Protein AF-A0A831M0K1-F1 (afdb_monomer_lite)

Sequence (328 aa):
VLEVTPEHTMLVWDLCYLRKIMAMEVREGDRVPVAEGAGVIADTVTAVRYILCPEEQVYCLTVAEDHTLAANGIFCGQCDGDEDCVMFLLDGLINFSRSFLPETRGGSMDAPLVLTTRLDPKEVDKESLNVDVMERYPLELYEAALRYAPPKELEKVIDHVELRVGTPGQYEGFRFTHDTADISAGPLESTYTTLGSMFDKMEAELELGEKIRAVDVDDVAERVLNTHFIRDLMGNLRAFASQTGRCTKCATKYRRMPLAGKCPKCGGKVNQTVHEASVKKYLEMSRRMCEKYAISDYTKQRVEVLDMAIDSTFGKEREKQLGLADFM

pLDDT: mean 84.78, std 9.85, range [44.16, 96.06]

InterPro domains:
  IPR003586 Hint domain C-terminal [SM00305] (37-84)
  IPR004475 DNA polymerase II large subunit DP2 [PTHR42210] (78-328)
  IPR030934 Intein C-terminal splicing region [TIGR01443] (58-79)
  IPR036844 Hint domain superfamily [SSF51294] (2-77)
  IPR056172 DNA polymerase II large subunit DP2, catalytic domain [PF24846] (78-201)

Foldseek 3Di:
DDDDDQQFWFWFDDPDDTDTDGLVPDDFQTWFFFDDPPDTDTDTRHDDDDDDDPDPDDDDDQDPPPQWDQDVRTITHDDDDDDADDDDPVCLVPVDDPVPQDPDPDSCPNRPPDDDPDDQVVPDDCVQQAAFQDQAQDPVVVVCVVVVHDCVVCPVVTDGLVVCHPHPCNVDNGHDHDDDPDPPPDDPDDVCVVDDDPLSVVVVVLVVLVVDPVHDSQVVLQVCLVPPVLVQLVVLLVCQVQWWWAFPPPRDTGSDQPPVQADPPPRGGTDTPRDLCSNCVCLVVNQVSVVPHPHDPVSVVSSVVSVVVSCVVPPDDPPPPDDPVVVD

Structure (mmCIF, N/CA/C/O backbone):
data_AF-A0A831M0K1-F1
#
_entry.id   AF-A0A831M0K1-F1
#
loop_
_atom_site.group_PDB
_atom_site.id
_atom_site.type_symbol
_atom_site.label_atom_id
_atom_site.label_alt_id
_atom_site.label_comp_id
_atom_site.label_asym_id
_atom_site.label_entity_id
_atom_site.label_seq_id
_atom_site.pdbx_PDB_ins_code
_atom_site.Cartn_x
_atom_site.Cartn_y
_atom_site.Cartn_z
_atom_site.occupancy
_atom_site.B_iso_or_equiv
_atom_site.auth_seq_id
_atom_site.auth_comp_id
_atom_site.auth_asym_id
_atom_site.auth_atom_id
_atom_site.pdbx_PDB_model_num
ATOM 1 N N . VAL A 1 1 ? 11.226 -21.104 11.577 1.00 74.31 1 VAL A N 1
ATOM 2 C CA . VAL A 1 1 ? 11.245 -19.841 12.356 1.00 74.31 1 VAL A CA 1
ATOM 3 C C . VAL A 1 1 ? 11.981 -18.823 11.517 1.00 74.31 1 VAL A C 1
ATOM 5 O O . VAL A 1 1 ? 13.071 -19.128 11.044 1.00 74.31 1 VAL A O 1
ATOM 8 N N . LEU A 1 2 ? 11.354 -17.682 11.269 1.00 83.88 2 LEU A N 1
ATOM 9 C CA . LEU A 1 2 ? 11.917 -16.602 10.474 1.00 83.88 2 LEU A CA 1
ATOM 10 C C . LEU A 1 2 ? 11.937 -15.343 11.341 1.00 83.88 2 LEU A C 1
ATOM 12 O O . LEU A 1 2 ? 10.952 -15.041 12.014 1.00 83.88 2 LEU A O 1
ATOM 16 N N . GLU A 1 3 ? 13.073 -14.659 11.346 1.00 88.38 3 GLU A N 1
ATOM 17 C CA . GLU A 1 3 ? 13.295 -13.424 12.091 1.00 88.38 3 GLU A CA 1
ATOM 18 C C . GLU A 1 3 ? 13.436 -12.297 11.072 1.00 88.38 3 GLU A C 1
ATOM 20 O O . GLU A 1 3 ? 14.299 -12.356 10.200 1.00 88.38 3 GLU A O 1
ATOM 25 N N . VAL A 1 4 ? 12.553 -11.304 11.144 1.00 86.12 4 VAL A N 1
ATOM 26 C CA . VAL A 1 4 ? 12.479 -10.193 10.185 1.00 86.12 4 VAL A CA 1
ATOM 27 C C . VAL A 1 4 ? 12.288 -8.875 10.917 1.00 86.12 4 VAL A C 1
ATOM 29 O O . VAL A 1 4 ? 11.877 -8.844 12.083 1.00 86.12 4 VAL A O 1
ATOM 32 N N . THR A 1 5 ? 12.584 -7.771 10.235 1.00 85.06 5 THR A N 1
ATOM 33 C CA . THR A 1 5 ? 12.249 -6.440 10.740 1.00 85.06 5 THR A CA 1
ATOM 34 C C . THR A 1 5 ? 10.724 -6.250 10.764 1.00 85.06 5 THR A C 1
ATOM 36 O O . THR A 1 5 ? 10.014 -6.875 9.977 1.00 85.06 5 THR A O 1
ATOM 39 N N . PRO A 1 6 ? 10.182 -5.401 11.659 1.00 84.69 6 PRO A N 1
ATOM 40 C CA . PRO A 1 6 ? 8.733 -5.181 11.759 1.00 84.69 6 PRO A CA 1
ATOM 41 C C . PRO A 1 6 ? 8.085 -4.680 10.458 1.00 84.69 6 PRO A C 1
ATOM 43 O O . PRO A 1 6 ? 6.932 -5.002 10.183 1.00 84.69 6 PRO A O 1
ATOM 46 N N . GLU A 1 7 ? 8.841 -3.925 9.665 1.00 80.50 7 GLU A N 1
ATOM 47 C CA . GLU A 1 7 ? 8.429 -3.329 8.387 1.00 80.50 7 GLU A CA 1
ATOM 48 C C . GLU A 1 7 ? 8.702 -4.248 7.189 1.00 80.50 7 GLU A C 1
ATOM 50 O O . GLU A 1 7 ? 8.463 -3.879 6.049 1.00 80.50 7 GLU A O 1
ATOM 55 N N . HIS A 1 8 ? 9.218 -5.456 7.416 1.00 81.12 8 HIS A N 1
ATOM 56 C CA . HIS A 1 8 ? 9.469 -6.385 6.327 1.00 81.12 8 HIS A CA 1
ATOM 57 C C . HIS A 1 8 ? 8.158 -6.887 5.716 1.00 81.12 8 HIS A C 1
ATOM 59 O O . HIS A 1 8 ? 7.255 -7.312 6.442 1.00 81.12 8 HIS A O 1
ATOM 65 N N . THR A 1 9 ? 8.071 -6.908 4.388 1.00 84.88 9 THR A N 1
ATOM 66 C CA . THR A 1 9 ? 6.889 -7.408 3.684 1.00 84.88 9 THR A CA 1
ATOM 67 C C . THR A 1 9 ? 6.828 -8.938 3.733 1.00 84.88 9 THR A C 1
ATOM 69 O O . THR A 1 9 ? 7.600 -9.651 3.097 1.00 84.88 9 THR A O 1
ATOM 72 N N . MET A 1 10 ? 5.849 -9.457 4.465 1.00 87.06 10 MET A N 1
ATOM 73 C CA . MET A 1 10 ? 5.488 -10.867 4.550 1.00 87.06 10 MET A CA 1
ATOM 74 C C . MET A 1 10 ? 4.370 -11.197 3.560 1.00 87.06 10 MET A C 1
ATOM 76 O O . MET A 1 10 ? 3.466 -10.393 3.320 1.00 87.06 10 MET A O 1
ATOM 80 N N . LEU A 1 11 ? 4.390 -12.413 3.017 1.00 87.25 11 LEU A N 1
ATOM 81 C CA . LEU A 1 11 ? 3.285 -12.935 2.221 1.00 87.25 11 LEU A CA 1
ATOM 82 C C . LEU A 1 11 ? 2.361 -13.784 3.089 1.00 87.25 11 LEU A C 1
ATOM 84 O O . LEU A 1 11 ? 2.793 -14.744 3.720 1.00 87.25 11 LEU A O 1
ATOM 88 N N . VAL A 1 12 ? 1.075 -13.451 3.090 1.00 87.81 12 VAL A N 1
ATOM 89 C CA . VAL A 1 12 ? 0.024 -14.213 3.768 1.00 87.81 12 VAL A CA 1
ATOM 90 C C . VAL A 1 12 ? -0.949 -14.750 2.729 1.00 87.81 12 VAL A C 1
ATOM 92 O O . VAL A 1 12 ? -1.420 -14.029 1.850 1.00 87.81 12 VAL A O 1
ATOM 95 N N . TRP A 1 13 ? -1.240 -16.040 2.825 1.00 85.25 13 TRP A N 1
ATOM 96 C CA . TRP A 1 13 ? -2.188 -16.744 1.983 1.00 85.25 13 TRP A CA 1
ATOM 97 C C . TRP A 1 13 ? -3.603 -16.522 2.524 1.00 85.25 13 TRP A C 1
ATOM 99 O O . TRP A 1 13 ? -3.995 -17.091 3.545 1.00 85.25 13 TRP A O 1
ATOM 109 N N . ASP A 1 14 ? -4.368 -15.680 1.833 1.00 75.69 14 ASP A N 1
ATOM 110 C CA . ASP A 1 14 ? -5.813 -15.576 2.026 1.00 75.69 14 ASP A CA 1
ATOM 111 C C . ASP A 1 14 ? -6.509 -16.538 1.052 1.00 75.69 14 ASP A C 1
ATOM 113 O O . ASP A 1 14 ? -5.919 -16.927 0.048 1.00 75.69 14 ASP A O 1
ATOM 117 N N . LEU A 1 15 ? -7.744 -16.951 1.344 1.00 67.06 15 LEU A N 1
ATOM 118 C CA . LEU A 1 15 ? -8.446 -18.126 0.787 1.00 67.06 15 LEU A CA 1
ATOM 119 C C . LEU A 1 15 ? -8.220 -18.439 -0.711 1.00 67.06 15 LEU A C 1
ATOM 121 O O . LEU A 1 15 ? -8.250 -19.613 -1.079 1.00 67.06 15 LEU A O 1
ATOM 125 N N . CYS A 1 16 ? -7.989 -17.427 -1.557 1.00 65.50 16 CYS A N 1
ATOM 126 C CA . CYS A 1 16 ? -7.746 -17.586 -2.992 1.00 65.50 16 CYS A CA 1
ATOM 127 C C . CYS A 1 16 ? -6.529 -16.811 -3.551 1.00 65.50 16 CYS A C 1
ATOM 129 O O . CYS A 1 16 ? -6.278 -16.912 -4.749 1.00 65.50 16 CYS A O 1
ATOM 131 N N . TYR A 1 17 ? -5.796 -16.017 -2.757 1.00 74.19 17 TYR A N 1
ATOM 132 C CA . TYR A 1 17 ? -4.703 -15.168 -3.263 1.00 74.19 17 TYR A CA 1
ATOM 133 C C . TYR A 1 17 ? -3.637 -14.847 -2.202 1.00 74.19 17 TYR A C 1
ATOM 135 O O . TYR A 1 17 ? -3.860 -14.972 -0.998 1.00 74.19 17 TYR A O 1
ATOM 143 N N . LEU A 1 18 ? -2.460 -14.423 -2.667 1.00 80.69 18 LEU A N 1
ATOM 144 C CA . LEU A 1 18 ? -1.350 -13.972 -1.827 1.00 80.69 18 LEU A CA 1
ATOM 145 C C . LEU A 1 18 ? -1.482 -12.478 -1.533 1.00 80.69 18 LEU A C 1
ATOM 147 O O . LEU A 1 18 ? -1.574 -11.662 -2.448 1.00 80.69 18 LEU A O 1
ATOM 151 N N . ARG A 1 19 ? -1.477 -12.118 -0.250 1.00 84.75 19 ARG A N 1
ATOM 152 C CA . ARG A 1 19 ? -1.485 -10.734 0.221 1.00 84.75 19 ARG A CA 1
ATOM 153 C C . ARG A 1 19 ? -0.113 -10.377 0.788 1.00 84.75 19 ARG A C 1
ATOM 155 O O . ARG A 1 19 ? 0.404 -11.094 1.639 1.00 84.75 19 ARG A O 1
ATOM 162 N N . LYS A 1 20 ? 0.438 -9.244 0.354 1.00 84.69 20 LYS A N 1
ATOM 163 C CA . LYS A 1 20 ? 1.616 -8.609 0.959 1.00 84.69 20 LYS A CA 1
ATOM 164 C C . LYS A 1 20 ? 1.169 -7.808 2.191 1.00 84.69 20 LYS A C 1
ATOM 166 O O . LYS A 1 20 ? 0.265 -6.981 2.075 1.00 84.69 20 LYS A O 1
ATOM 171 N N . ILE A 1 21 ? 1.742 -8.082 3.362 1.00 86.25 21 ILE A N 1
ATOM 172 C CA . ILE A 1 21 ? 1.515 -7.321 4.604 1.00 86.25 21 ILE A CA 1
ATOM 173 C C . ILE A 1 21 ? 2.825 -7.099 5.341 1.00 86.25 21 ILE A C 1
ATOM 175 O O . ILE A 1 21 ? 3.749 -7.890 5.192 1.00 86.25 21 ILE A O 1
ATOM 179 N N . MET A 1 22 ? 2.899 -6.078 6.187 1.00 85.00 22 MET A N 1
ATOM 180 C CA . MET A 1 22 ? 4.086 -5.883 7.021 1.00 85.00 22 MET A CA 1
ATOM 181 C C . MET A 1 22 ? 4.176 -6.970 8.098 1.00 85.00 22 MET A C 1
ATOM 183 O O . MET A 1 22 ? 3.159 -7.424 8.625 1.00 85.00 22 MET A O 1
ATOM 187 N N . ALA A 1 23 ? 5.387 -7.373 8.479 1.00 85.75 23 ALA A N 1
ATOM 188 C CA . ALA A 1 23 ? 5.614 -8.401 9.494 1.00 85.75 23 ALA A CA 1
ATOM 189 C C . ALA A 1 23 ? 4.961 -8.054 10.841 1.00 85.75 23 ALA A C 1
ATOM 191 O O . ALA A 1 23 ? 4.475 -8.937 11.547 1.00 85.75 23 ALA A O 1
ATOM 192 N N . MET A 1 24 ? 4.881 -6.765 11.179 1.00 88.25 24 MET A N 1
ATOM 193 C CA . MET A 1 24 ? 4.169 -6.269 12.361 1.00 88.25 24 MET A CA 1
ATOM 194 C C . MET A 1 24 ? 2.644 -6.445 12.304 1.00 88.25 24 MET A C 1
ATOM 196 O O . MET A 1 24 ? 1.984 -6.389 13.344 1.00 88.25 24 MET A O 1
ATOM 200 N N . GLU A 1 25 ? 2.078 -6.638 11.112 1.00 88.38 25 GLU A N 1
ATOM 201 C CA . GLU A 1 25 ? 0.648 -6.863 10.893 1.00 88.38 25 GLU A CA 1
ATOM 202 C C . GLU A 1 25 ? 0.266 -8.347 10.895 1.00 88.38 25 GLU A C 1
ATOM 204 O O . GLU A 1 25 ? -0.919 -8.650 11.061 1.00 88.38 25 GLU A O 1
ATOM 209 N N . VAL A 1 26 ? 1.243 -9.253 10.756 1.00 88.88 26 VAL A N 1
ATOM 210 C CA . VAL A 1 26 ? 1.051 -10.710 10.826 1.00 88.88 26 VAL A CA 1
ATOM 211 C C . VAL A 1 26 ? 0.586 -11.108 12.227 1.00 88.88 26 VAL A C 1
ATOM 213 O O . VAL A 1 26 ? 1.136 -10.670 13.242 1.00 88.88 26 VAL A O 1
ATOM 216 N N . ARG A 1 27 ? -0.426 -11.972 12.301 1.00 90.69 27 ARG A N 1
ATOM 217 C CA . ARG A 1 27 ? -1.016 -12.453 13.554 1.00 90.69 27 ARG A CA 1
ATOM 218 C C . ARG A 1 27 ? -0.923 -13.967 13.674 1.00 90.69 27 ARG A C 1
ATOM 220 O O . ARG A 1 27 ? -0.815 -14.698 12.695 1.00 90.69 27 ARG A O 1
ATOM 227 N N . GLU A 1 28 ? -1.017 -14.447 14.911 1.00 91.19 28 GLU A N 1
ATOM 228 C CA . GLU A 1 28 ? -1.211 -15.872 15.178 1.00 91.19 28 GLU A CA 1
ATOM 229 C C . GLU A 1 28 ? -2.495 -16.361 14.492 1.00 91.19 28 GLU A C 1
ATOM 231 O O . GLU A 1 28 ? -3.564 -15.766 14.657 1.00 91.19 28 GLU A O 1
ATOM 236 N N . GLY A 1 29 ? -2.384 -17.444 13.726 1.00 88.56 29 GLY A N 1
ATOM 237 C CA . GLY A 1 29 ? -3.469 -17.999 12.918 1.00 88.56 29 GLY A CA 1
ATOM 238 C C . GLY A 1 29 ? -3.460 -17.587 11.443 1.00 88.56 29 GLY A C 1
ATOM 239 O O . GLY A 1 29 ? -4.174 -18.219 10.662 1.00 88.56 29 GLY A O 1
ATOM 240 N N . ASP A 1 30 ? -2.653 -16.599 11.042 1.00 90.00 30 ASP A N 1
ATOM 241 C CA . ASP A 1 30 ? -2.452 -16.289 9.623 1.00 90.00 30 ASP A CA 1
ATOM 242 C C . ASP A 1 30 ? -1.723 -17.443 8.924 1.00 90.00 30 ASP A C 1
ATOM 244 O O . ASP A 1 30 ? -0.906 -18.143 9.530 1.00 90.00 30 ASP A O 1
ATOM 248 N N . ARG A 1 31 ? -2.031 -17.665 7.643 1.00 90.19 31 ARG A N 1
ATOM 249 C CA . ARG A 1 31 ? -1.397 -18.715 6.840 1.00 90.19 31 ARG A CA 1
ATOM 250 C C . ARG A 1 31 ? -0.320 -18.110 5.966 1.00 90.19 31 ARG A C 1
ATOM 252 O O . ARG A 1 31 ? -0.603 -17.181 5.224 1.00 90.19 31 ARG A O 1
ATOM 259 N N . VAL A 1 32 ? 0.887 -18.645 6.012 1.00 89.94 32 VAL A N 1
ATOM 260 C CA . VAL A 1 32 ? 1.998 -18.214 5.164 1.00 89.94 32 VAL A CA 1
ATOM 261 C C . VAL A 1 32 ? 2.367 -19.342 4.199 1.00 89.94 32 VAL A C 1
ATOM 263 O O . VAL A 1 32 ? 2.305 -20.516 4.574 1.00 89.94 32 VAL A O 1
ATOM 266 N N . PRO A 1 33 ? 2.709 -19.030 2.941 1.00 88.62 33 PRO A N 1
ATOM 267 C CA . PRO A 1 33 ? 3.264 -20.021 2.031 1.00 88.62 33 PRO A CA 1
ATOM 268 C C . PRO A 1 33 ? 4.635 -20.477 2.552 1.00 88.62 33 PRO A C 1
ATOM 270 O O . PRO A 1 33 ? 5.529 -19.657 2.782 1.00 88.62 33 PRO A O 1
ATOM 273 N N . VAL A 1 34 ? 4.799 -21.787 2.732 1.00 88.06 34 VAL A N 1
ATOM 274 C CA . VAL A 1 34 ? 6.053 -22.410 3.166 1.00 88.06 34 VAL A CA 1
ATOM 275 C C . VAL A 1 34 ? 6.484 -23.467 2.159 1.00 88.06 34 VAL A C 1
ATOM 277 O O . VAL A 1 34 ? 5.691 -24.317 1.762 1.00 88.06 34 VAL A O 1
ATOM 280 N N . ALA A 1 35 ? 7.740 -23.417 1.730 1.00 84.25 35 ALA A N 1
ATOM 281 C CA . ALA A 1 35 ? 8.358 -24.440 0.904 1.00 84.25 35 ALA A CA 1
ATOM 282 C C . ALA A 1 35 ? 8.716 -25.663 1.767 1.00 84.25 35 ALA A C 1
ATOM 284 O O . ALA A 1 35 ? 9.597 -25.591 2.625 1.00 84.25 35 ALA A O 1
ATOM 285 N N . GLU A 1 36 ? 8.052 -26.793 1.519 1.00 81.06 36 GLU A N 1
ATOM 286 C CA . GLU A 1 36 ? 8.337 -28.077 2.164 1.00 81.06 36 GLU A CA 1
ATOM 287 C C . GLU A 1 36 ? 8.623 -29.140 1.088 1.00 81.06 36 GLU A C 1
ATOM 289 O O . GLU A 1 36 ? 7.751 -29.562 0.323 1.00 81.06 36 GLU A O 1
ATOM 294 N N . GLY A 1 37 ? 9.887 -29.561 0.987 1.00 78.38 37 GLY A N 1
ATOM 295 C CA . GLY A 1 37 ? 10.334 -30.474 -0.066 1.00 78.38 37 GLY A CA 1
ATOM 296 C C . GLY A 1 37 ? 10.228 -29.845 -1.460 1.00 78.38 37 GLY A C 1
ATOM 297 O O . GLY A 1 37 ? 10.880 -28.845 -1.737 1.00 78.38 37 GLY A O 1
ATOM 298 N N . ALA A 1 38 ? 9.435 -30.456 -2.346 1.00 76.06 38 ALA A N 1
ATOM 299 C CA . ALA A 1 38 ? 9.197 -29.971 -3.712 1.00 76.06 38 ALA A CA 1
ATOM 300 C C . ALA A 1 38 ? 7.876 -29.188 -3.867 1.00 76.06 38 ALA A C 1
ATOM 302 O O . ALA A 1 38 ? 7.507 -28.836 -4.986 1.00 76.06 38 ALA A O 1
ATOM 303 N N . GLY A 1 39 ? 7.138 -28.963 -2.774 1.00 77.06 39 GLY A N 1
ATOM 304 C CA . GLY A 1 39 ? 5.828 -28.311 -2.787 1.00 77.06 39 GLY A CA 1
ATOM 305 C C . GLY A 1 39 ? 5.778 -27.052 -1.926 1.00 77.06 39 GLY A C 1
ATOM 306 O O . GLY A 1 39 ? 6.623 -26.835 -1.059 1.00 77.06 39 GLY A O 1
ATOM 307 N N . VAL A 1 40 ? 4.751 -26.234 -2.161 1.00 84.06 40 VAL A N 1
ATOM 308 C CA . VAL A 1 40 ? 4.399 -25.094 -1.306 1.00 84.06 40 VAL A CA 1
ATOM 309 C C . VAL A 1 40 ? 3.151 -25.462 -0.514 1.00 84.06 40 VAL A C 1
ATOM 311 O O . VAL A 1 40 ? 2.132 -25.840 -1.094 1.00 84.06 40 VAL A O 1
ATOM 314 N N . ILE A 1 41 ? 3.235 -25.363 0.808 1.00 87.81 41 ILE A N 1
ATOM 315 C CA . ILE A 1 41 ? 2.133 -25.619 1.735 1.00 87.81 41 ILE A CA 1
ATOM 316 C C . ILE A 1 41 ? 1.691 -24.320 2.412 1.00 87.81 41 ILE A C 1
ATOM 318 O O . ILE A 1 41 ? 2.457 -23.367 2.523 1.00 87.81 41 ILE A O 1
ATOM 322 N N . ALA A 1 42 ? 0.438 -24.276 2.861 1.00 87.38 42 ALA A N 1
ATOM 323 C CA . ALA A 1 42 ? -0.071 -23.186 3.685 1.00 87.38 42 ALA A CA 1
ATOM 324 C C . ALA A 1 42 ? 0.187 -23.521 5.159 1.00 87.38 42 ALA A C 1
ATOM 326 O O . ALA A 1 42 ? -0.606 -24.245 5.766 1.00 87.38 42 ALA A O 1
ATOM 327 N N . ASP A 1 43 ? 1.284 -23.023 5.727 1.00 89.19 43 ASP A N 1
ATOM 328 C CA . ASP A 1 43 ? 1.587 -23.232 7.145 1.00 89.19 43 ASP A CA 1
ATOM 329 C C . ASP A 1 43 ? 0.979 -22.116 8.001 1.00 89.19 43 ASP A C 1
ATOM 331 O O . ASP A 1 43 ? 0.798 -20.990 7.545 1.00 89.19 43 ASP A O 1
ATOM 335 N N . THR A 1 44 ? 0.618 -22.422 9.244 1.00 91.50 44 THR A N 1
ATOM 336 C CA . THR A 1 44 ? -0.088 -21.488 10.129 1.00 91.50 44 THR A CA 1
ATOM 337 C C . THR A 1 44 ? 0.877 -20.860 11.127 1.00 91.50 44 THR A C 1
ATOM 339 O O . THR A 1 44 ? 1.570 -21.559 11.864 1.00 91.50 44 THR A O 1
ATOM 342 N N . VAL A 1 45 ? 0.883 -19.529 11.214 1.00 90.81 45 VAL A N 1
ATOM 343 C CA . VAL A 1 45 ? 1.703 -18.783 12.174 1.00 90.81 45 VAL A CA 1
ATOM 344 C C . VAL A 1 45 ? 1.244 -19.111 13.593 1.00 90.81 45 VAL A C 1
ATOM 346 O O . VAL A 1 45 ? 0.137 -18.770 14.006 1.00 90.81 45 VAL A O 1
ATOM 349 N N . THR A 1 46 ? 2.104 -19.784 14.355 1.00 92.44 46 THR A N 1
ATOM 350 C CA . THR A 1 46 ? 1.798 -20.231 15.725 1.00 92.44 46 THR A CA 1
ATOM 351 C C . THR A 1 46 ? 2.093 -19.174 16.780 1.00 92.44 46 THR A C 1
ATOM 353 O O . THR A 1 46 ? 1.425 -19.144 17.808 1.00 92.44 46 THR A O 1
ATOM 356 N N . ALA A 1 47 ? 3.098 -18.328 16.546 1.00 89.62 47 ALA A N 1
ATOM 357 C CA . ALA A 1 47 ? 3.501 -17.265 17.456 1.00 89.62 47 ALA A CA 1
ATOM 358 C C . ALA A 1 47 ? 4.232 -16.146 16.706 1.00 89.62 47 ALA A C 1
ATOM 360 O O . ALA A 1 47 ? 5.104 -16.425 15.883 1.00 89.62 47 ALA A O 1
ATOM 361 N N . VAL A 1 48 ? 3.949 -14.891 17.064 1.00 90.06 48 VAL A N 1
ATOM 362 C CA . VAL A 1 48 ? 4.722 -13.713 16.633 1.00 90.06 48 VAL A CA 1
ATOM 363 C C . VAL A 1 48 ? 5.318 -13.058 17.873 1.00 90.06 48 VAL A C 1
ATOM 365 O O . VAL A 1 48 ? 4.600 -12.697 18.806 1.00 90.06 48 VAL A O 1
ATOM 368 N N . ARG A 1 49 ? 6.650 -12.945 17.931 1.00 90.19 49 ARG A N 1
ATOM 369 C CA . ARG A 1 49 ? 7.364 -12.420 19.104 1.00 90.19 49 ARG A CA 1
ATOM 370 C C . ARG A 1 49 ? 8.382 -11.375 18.687 1.00 90.19 49 ARG A C 1
ATOM 372 O O . ARG A 1 49 ? 9.237 -11.640 17.853 1.00 90.19 49 ARG A O 1
ATOM 379 N N . TYR A 1 50 ? 8.341 -10.224 19.349 1.00 87.44 50 TYR A N 1
ATOM 380 C CA . TYR A 1 50 ? 9.406 -9.236 19.250 1.00 87.44 50 TYR A CA 1
ATOM 381 C C . TYR A 1 50 ? 10.601 -9.710 20.073 1.00 87.44 50 TYR A C 1
ATOM 383 O O . TYR A 1 50 ? 10.518 -9.819 21.299 1.00 87.44 50 TYR A O 1
ATOM 391 N N . ILE A 1 51 ? 11.703 -10.001 19.390 1.00 84.50 51 ILE A N 1
ATOM 392 C CA . ILE A 1 51 ? 12.967 -10.404 20.005 1.00 84.50 51 ILE A CA 1
ATOM 393 C C . ILE A 1 51 ? 14.029 -9.327 19.804 1.00 84.50 51 ILE A C 1
ATOM 395 O O . ILE A 1 51 ? 13.996 -8.538 18.855 1.00 84.50 51 ILE A O 1
ATOM 399 N N . LEU A 1 52 ? 15.015 -9.298 20.696 1.00 79.25 52 LEU A N 1
ATOM 400 C CA . LEU A 1 52 ? 16.229 -8.543 20.448 1.00 79.25 52 LEU A CA 1
ATOM 401 C C . LEU A 1 52 ? 17.074 -9.354 19.437 1.00 79.25 52 LEU A C 1
ATOM 403 O O . LEU A 1 52 ? 17.722 -10.302 19.849 1.00 79.25 52 LEU A O 1
ATOM 407 N N . CYS A 1 53 ? 17.045 -8.995 18.140 1.00 77.12 53 CYS A N 1
ATOM 408 C CA . CYS A 1 53 ? 18.063 -9.330 17.128 1.00 77.12 53 CYS A CA 1
ATOM 409 C C . CYS A 1 53 ? 19.452 -9.503 17.772 1.00 77.12 53 CYS A C 1
ATOM 411 O O . CYS A 1 53 ? 19.962 -8.525 18.336 1.00 77.12 53 CYS A O 1
ATOM 413 N N . PRO A 1 54 ? 19.997 -10.731 17.757 1.00 74.50 54 PRO A N 1
ATOM 414 C CA . PRO A 1 54 ? 21.280 -11.055 18.368 1.00 74.50 54 PRO A CA 1
ATOM 415 C C . PRO A 1 54 ? 22.472 -10.563 17.535 1.00 74.50 54 PRO A C 1
ATOM 417 O O . PRO A 1 54 ? 23.570 -10.452 18.072 1.00 74.50 54 PRO A O 1
ATOM 420 N N . GLU A 1 55 ? 22.255 -10.254 16.253 1.00 74.00 55 GLU A N 1
ATOM 421 C CA . GLU A 1 55 ? 23.266 -9.744 15.324 1.00 74.00 55 GLU A CA 1
ATOM 422 C C . GLU A 1 55 ? 23.109 -8.234 15.073 1.00 74.00 55 GLU A C 1
ATOM 424 O O . GLU A 1 55 ? 22.033 -7.661 15.261 1.00 74.00 55 GLU A O 1
ATOM 429 N N . GLU A 1 56 ? 24.198 -7.580 14.654 1.00 67.75 56 GLU A N 1
ATOM 430 C CA . GLU A 1 56 ? 24.239 -6.132 14.383 1.00 67.75 56 GLU A CA 1
ATOM 431 C C . GLU A 1 56 ? 23.635 -5.747 13.022 1.00 67.75 56 GLU A C 1
ATOM 433 O O . GLU A 1 56 ? 23.373 -4.570 12.779 1.00 67.75 56 GLU A O 1
ATOM 438 N N . GLN A 1 57 ? 23.422 -6.717 12.130 1.00 65.44 57 GLN A N 1
ATOM 439 C CA . GLN A 1 57 ? 22.995 -6.500 10.748 1.00 65.44 57 GLN A CA 1
ATOM 440 C C . GLN A 1 57 ? 21.852 -7.451 10.381 1.00 65.44 57 GLN A C 1
ATOM 442 O O . GLN A 1 57 ? 21.768 -8.566 10.891 1.00 65.44 57 GLN A O 1
ATOM 447 N N . VAL A 1 58 ? 20.978 -7.002 9.481 1.00 74.19 58 VAL A N 1
ATOM 448 C CA . VAL A 1 58 ? 19.952 -7.820 8.823 1.00 74.19 58 VAL A CA 1
ATOM 449 C C . VAL A 1 58 ? 20.155 -7.724 7.315 1.00 74.19 58 VAL A C 1
ATOM 451 O O . VAL A 1 58 ? 20.702 -6.737 6.825 1.00 74.19 58 VAL A O 1
ATOM 454 N N . TYR A 1 59 ? 19.727 -8.746 6.580 1.00 67.56 59 TYR A N 1
ATOM 455 C CA . TYR A 1 59 ? 19.947 -8.843 5.139 1.00 67.56 59 TYR A CA 1
ATOM 456 C C . TYR A 1 59 ? 18.621 -8.711 4.388 1.00 67.56 59 TYR A C 1
ATOM 458 O O . TYR A 1 59 ? 17.617 -9.294 4.793 1.00 67.56 59 TYR A O 1
ATOM 466 N N . CYS A 1 60 ? 18.641 -7.982 3.275 1.00 68.31 60 CYS A N 1
ATOM 467 C CA . CYS A 1 60 ? 17.578 -7.963 2.275 1.00 68.31 60 CYS A CA 1
ATOM 468 C C . CYS A 1 60 ? 18.178 -8.416 0.937 1.00 68.31 60 CYS A C 1
ATOM 470 O O . CYS A 1 60 ? 19.338 -8.114 0.649 1.00 68.31 60 CYS A O 1
ATOM 472 N N . LEU A 1 61 ? 17.429 -9.192 0.156 1.00 63.06 61 LEU A N 1
ATOM 473 C CA . LEU A 1 61 ? 17.899 -9.792 -1.092 1.00 63.06 61 LEU A CA 1
ATOM 474 C C . LEU A 1 61 ? 16.875 -9.542 -2.197 1.00 63.06 61 LEU A C 1
ATOM 476 O O . LEU A 1 61 ? 15.738 -9.989 -2.081 1.00 63.06 61 LEU A O 1
ATOM 480 N N . THR A 1 62 ? 17.318 -8.917 -3.287 1.00 64.50 62 THR A N 1
ATOM 481 C CA . THR A 1 62 ? 16.497 -8.684 -4.480 1.00 64.50 62 THR A CA 1
ATOM 482 C C . THR A 1 62 ? 16.384 -9.950 -5.333 1.00 64.50 62 THR A C 1
ATOM 484 O O . THR A 1 62 ? 17.392 -10.481 -5.817 1.00 64.50 62 THR A O 1
ATOM 487 N N . VAL A 1 63 ? 15.150 -10.424 -5.546 1.00 73.81 63 VAL A N 1
ATOM 488 C CA . VAL A 1 63 ? 14.818 -11.531 -6.462 1.00 73.81 63 VAL A CA 1
ATOM 489 C C . VAL A 1 63 ? 14.193 -10.965 -7.736 1.00 73.81 63 VAL A C 1
ATOM 491 O O . VAL A 1 63 ? 13.146 -10.336 -7.673 1.00 73.81 63 VAL A O 1
ATOM 494 N N . ALA A 1 64 ? 14.830 -11.212 -8.884 1.00 54.66 64 ALA A N 1
ATOM 495 C CA . ALA A 1 64 ? 14.566 -10.490 -10.133 1.00 54.66 64 ALA A CA 1
ATOM 496 C C . ALA A 1 64 ? 13.224 -10.792 -10.827 1.00 54.66 64 ALA A C 1
ATOM 498 O O . ALA A 1 64 ? 12.748 -9.949 -11.572 1.00 54.66 64 ALA A O 1
ATOM 499 N N . GLU A 1 65 ? 12.637 -11.980 -10.646 1.00 66.62 65 GLU A N 1
ATOM 500 C CA . GLU A 1 65 ? 11.411 -12.368 -11.375 1.00 66.62 65 GLU A CA 1
ATOM 501 C C . GLU A 1 65 ? 10.165 -12.263 -10.494 1.00 66.62 65 GLU A C 1
ATOM 503 O O . GLU A 1 65 ? 9.199 -11.594 -10.846 1.00 66.62 65 GLU A O 1
ATOM 508 N N . ASP A 1 66 ? 10.196 -12.891 -9.320 1.00 70.06 66 ASP A N 1
ATOM 509 C CA . ASP A 1 66 ? 9.007 -13.010 -8.473 1.00 70.06 66 ASP A CA 1
ATOM 510 C C . ASP A 1 66 ? 8.936 -11.941 -7.373 1.00 70.06 66 ASP A C 1
ATOM 512 O O . ASP A 1 66 ? 7.977 -11.920 -6.594 1.00 70.06 66 ASP A O 1
ATOM 516 N N . HIS A 1 67 ? 9.973 -11.095 -7.247 1.00 71.12 67 HIS A N 1
ATOM 517 C CA . HIS A 1 67 ? 10.147 -10.120 -6.155 1.00 71.12 67 HIS A CA 1
ATOM 518 C C . HIS A 1 67 ? 9.868 -10.729 -4.772 1.00 71.12 67 HIS A C 1
ATOM 520 O O . HIS A 1 67 ? 9.351 -10.077 -3.860 1.00 71.12 67 HIS A O 1
ATOM 526 N N . THR A 1 68 ? 10.150 -12.029 -4.666 1.00 72.56 68 THR A N 1
ATOM 527 C CA . THR A 1 68 ? 9.788 -12.878 -3.547 1.00 72.56 68 THR A CA 1
ATOM 528 C C . THR A 1 68 ? 10.901 -13.887 -3.301 1.00 72.56 68 THR A C 1
ATOM 530 O O . THR A 1 68 ? 11.301 -14.607 -4.213 1.00 72.56 68 THR A O 1
ATOM 533 N N . LEU A 1 69 ? 11.380 -13.985 -2.063 1.00 81.50 69 LEU A N 1
ATOM 534 C CA . LEU A 1 69 ? 12.403 -14.951 -1.659 1.00 81.50 69 LEU A CA 1
ATOM 535 C C . LEU A 1 69 ? 11.835 -15.934 -0.636 1.00 81.50 69 LEU A C 1
ATOM 537 O O . LEU A 1 69 ? 11.179 -15.518 0.315 1.00 81.50 69 LEU A O 1
ATOM 541 N N . ALA A 1 70 ? 12.161 -17.221 -0.769 1.00 82.31 70 ALA A N 1
ATOM 542 C CA . ALA A 1 70 ? 11.972 -18.190 0.307 1.00 82.31 70 ALA A CA 1
ATOM 543 C C . ALA A 1 70 ? 13.127 -18.103 1.327 1.00 82.31 70 ALA A C 1
ATOM 545 O O . ALA A 1 70 ? 14.213 -18.637 1.096 1.00 82.31 70 ALA A O 1
ATOM 546 N N . ALA A 1 71 ? 12.894 -17.456 2.469 1.00 77.69 71 ALA A N 1
ATOM 547 C CA . ALA A 1 71 ? 13.834 -17.363 3.586 1.00 77.69 71 ALA A CA 1
ATOM 548 C C . ALA A 1 71 ? 13.393 -18.293 4.728 1.00 77.69 71 ALA A C 1
ATOM 550 O O . ALA A 1 71 ? 12.261 -18.227 5.203 1.00 77.69 71 ALA A O 1
ATOM 551 N N . ASN A 1 72 ? 14.272 -19.202 5.169 1.00 83.75 72 ASN A N 1
ATOM 552 C CA . ASN A 1 72 ? 13.945 -20.251 6.153 1.00 83.75 72 ASN A CA 1
ATOM 553 C C . ASN A 1 72 ? 12.648 -21.023 5.826 1.00 83.75 72 ASN A C 1
ATOM 555 O O . ASN A 1 72 ? 11.897 -21.409 6.724 1.00 83.75 72 ASN A O 1
ATOM 559 N N . GLY A 1 73 ? 12.394 -21.228 4.530 1.00 81.38 73 GLY A N 1
ATOM 560 C CA . GLY A 1 73 ? 11.210 -21.902 4.009 1.00 81.38 73 GLY A CA 1
ATOM 561 C C . GLY A 1 73 ? 9.981 -21.011 3.828 1.00 81.38 73 GLY A C 1
ATOM 562 O O . GLY A 1 73 ? 9.047 -21.475 3.201 1.00 81.38 73 GLY A O 1
ATOM 563 N N . ILE A 1 74 ? 9.951 -19.761 4.299 1.00 84.50 74 ILE A N 1
ATOM 564 C CA . ILE A 1 74 ? 8.792 -18.854 4.176 1.00 84.50 74 ILE A CA 1
ATOM 565 C C . ILE A 1 74 ? 9.030 -17.851 3.044 1.00 84.50 74 ILE A C 1
ATOM 567 O O . ILE A 1 74 ? 10.122 -17.298 2.945 1.00 84.50 74 ILE A O 1
ATOM 571 N N . PHE A 1 75 ? 8.024 -17.600 2.202 1.00 83.81 75 PHE A N 1
ATOM 572 C CA . PHE A 1 75 ? 8.141 -16.608 1.127 1.00 83.81 75 PHE A CA 1
ATOM 573 C C . PHE A 1 75 ? 7.899 -15.169 1.631 1.00 83.81 75 PHE A C 1
ATOM 575 O O . PHE A 1 75 ? 6.897 -14.900 2.299 1.00 83.81 75 PHE A O 1
ATOM 582 N N . CYS A 1 76 ? 8.784 -14.241 1.260 1.00 75.94 76 CYS A N 1
ATOM 583 C CA . CYS A 1 76 ? 8.777 -12.827 1.661 1.00 75.94 76 CYS A CA 1
ATOM 584 C C . CYS A 1 76 ? 8.876 -11.888 0.451 1.00 75.94 76 CYS A C 1
ATOM 586 O O . CYS A 1 76 ? 9.591 -12.235 -0.481 1.00 75.94 76 CYS A O 1
ATOM 588 N N . GLY A 1 77 ? 8.214 -10.722 0.467 1.00 64.19 77 GLY A N 1
ATOM 589 C CA . GLY A 1 77 ? 8.121 -9.798 -0.680 1.00 64.19 77 GLY A CA 1
ATOM 590 C C . GLY A 1 77 ? 9.031 -8.555 -0.620 1.00 64.19 77 GLY A C 1
ATOM 591 O O . GLY A 1 77 ? 9.508 -8.188 0.452 1.00 64.19 77 GLY A O 1
ATOM 592 N N . GLN A 1 78 ? 9.213 -7.894 -1.772 1.00 68.88 78 GLN A N 1
ATOM 593 C CA . GLN A 1 78 ? 9.970 -6.636 -1.963 1.00 68.88 78 GLN A CA 1
ATOM 594 C C . GLN A 1 78 ? 9.069 -5.367 -2.038 1.00 68.88 78 GLN A C 1
ATOM 596 O O . GLN A 1 78 ? 7.851 -5.506 -2.214 1.00 68.88 78 GLN A O 1
ATOM 601 N N . CYS A 1 79 ? 9.658 -4.164 -1.887 1.00 48.41 79 CYS A N 1
ATOM 602 C CA . CYS A 1 79 ? 9.012 -2.839 -1.768 1.00 48.41 79 CYS A CA 1
ATOM 603 C C . CYS A 1 79 ? 9.194 -1.965 -3.034 1.00 48.41 79 CYS A C 1
ATOM 605 O O . CYS A 1 79 ? 10.327 -1.795 -3.464 1.00 48.41 79 CYS A O 1
ATOM 607 N N . ASP A 1 80 ? 8.109 -1.373 -3.565 1.00 51.75 80 ASP A N 1
ATOM 608 C CA . ASP A 1 80 ? 8.081 -0.647 -4.861 1.00 51.75 80 ASP A CA 1
ATOM 609 C C . ASP A 1 80 ? 7.581 0.823 -4.743 1.00 51.75 80 ASP A C 1
ATOM 611 O O . ASP A 1 80 ? 6.961 1.362 -5.661 1.00 51.75 80 ASP A O 1
ATOM 615 N N . GLY A 1 81 ? 7.769 1.492 -3.598 1.00 48.06 81 GLY A N 1
ATOM 616 C CA . GLY A 1 81 ? 7.229 2.844 -3.379 1.00 48.06 81 GLY A CA 1
ATOM 617 C C . GLY A 1 81 ? 7.840 3.562 -2.183 1.00 48.06 81 GLY A C 1
ATOM 618 O O . GLY A 1 81 ? 7.119 3.905 -1.247 1.00 48.06 81 GLY A O 1
ATOM 619 N N . ASP A 1 82 ? 9.156 3.754 -2.218 1.00 59.84 82 ASP A N 1
ATOM 620 C CA . ASP A 1 82 ? 9.922 4.270 -1.085 1.00 59.84 82 ASP A CA 1
ATOM 621 C C . ASP A 1 82 ? 10.004 5.808 -1.085 1.00 59.84 82 ASP A C 1
ATOM 623 O O . ASP A 1 82 ? 10.080 6.463 -2.128 1.00 59.84 82 ASP A O 1
ATOM 627 N N . GLU A 1 83 ? 9.957 6.396 0.112 1.00 61.62 83 GLU A N 1
ATOM 628 C CA . GLU A 1 83 ? 10.197 7.823 0.327 1.00 61.62 83 GLU A CA 1
ATOM 629 C C . GLU A 1 83 ? 11.695 8.061 0.559 1.00 61.62 83 GLU A C 1
ATOM 631 O O . GLU A 1 83 ? 12.281 7.493 1.479 1.00 61.62 83 GLU A O 1
ATOM 636 N N . ASP A 1 84 ? 12.304 8.944 -0.236 1.00 72.44 84 ASP A N 1
ATOM 637 C CA . ASP A 1 84 ? 13.727 9.272 -0.128 1.00 72.44 84 ASP A CA 1
ATOM 638 C C . ASP A 1 84 ? 13.994 10.572 0.644 1.00 72.44 84 ASP A C 1
ATOM 640 O O . ASP A 1 84 ? 13.216 11.532 0.630 1.00 72.44 84 ASP A O 1
ATOM 644 N N . CYS A 1 85 ? 15.172 10.644 1.270 1.00 77.88 85 CYS A N 1
ATOM 645 C CA . CYS A 1 85 ? 15.666 11.842 1.942 1.00 77.88 85 CYS A CA 1
ATOM 646 C C . CYS A 1 85 ? 16.679 12.596 1.072 1.00 77.88 85 CYS A C 1
ATOM 648 O O . CYS A 1 85 ? 17.668 12.032 0.603 1.00 77.88 85 CYS A O 1
ATOM 650 N N . VAL A 1 86 ? 16.488 13.909 0.925 1.00 83.31 86 VAL A N 1
ATOM 651 C CA . VAL A 1 86 ? 17.450 14.800 0.266 1.00 83.31 86 VAL A CA 1
ATOM 652 C C . VAL A 1 86 ? 17.963 15.824 1.272 1.00 83.31 86 VAL A C 1
ATOM 654 O O . VAL A 1 86 ? 17.188 16.557 1.883 1.00 83.31 86 VAL A O 1
ATOM 657 N N . MET A 1 87 ? 19.287 15.915 1.410 1.00 87.25 87 MET A N 1
ATOM 658 C CA . MET A 1 87 ? 19.956 16.904 2.256 1.00 87.25 87 MET A CA 1
ATOM 659 C C . MET A 1 87 ? 21.078 17.615 1.501 1.00 87.25 87 MET A C 1
ATOM 661 O O . MET A 1 87 ? 21.683 17.065 0.578 1.00 87.25 87 MET A O 1
ATOM 665 N N . PHE A 1 88 ? 21.392 18.847 1.904 1.00 92.62 88 PHE A N 1
ATOM 666 C CA . PHE A 1 88 ? 22.548 19.545 1.350 1.00 92.62 88 PHE A CA 1
ATOM 667 C C . PHE A 1 88 ? 23.843 18.869 1.803 1.00 92.62 88 PHE A C 1
ATOM 669 O O . PHE A 1 88 ? 24.042 18.621 2.989 1.00 92.62 88 PHE A O 1
ATOM 676 N N . LEU A 1 89 ? 24.769 18.649 0.867 1.00 93.00 89 LEU A N 1
ATOM 677 C CA . LEU A 1 89 ? 26.030 17.956 1.146 1.00 93.00 89 LEU A CA 1
ATOM 678 C C . LEU A 1 89 ? 26.801 18.573 2.324 1.00 93.00 89 LEU A C 1
ATOM 680 O O . LEU A 1 89 ? 27.257 17.861 3.212 1.00 93.00 89 LEU A O 1
ATOM 684 N N . LEU A 1 90 ? 26.944 19.902 2.346 1.00 94.75 90 LEU A N 1
ATOM 685 C CA . LEU A 1 90 ? 27.694 20.584 3.403 1.00 94.75 90 LEU A CA 1
ATOM 686 C C . LEU A 1 90 ? 26.994 20.495 4.768 1.00 94.75 90 LEU A C 1
ATOM 688 O O . LEU A 1 90 ? 27.671 20.420 5.789 1.00 94.75 90 LEU A O 1
ATOM 692 N N . ASP A 1 91 ? 25.660 20.481 4.774 1.00 93.62 91 ASP A N 1
ATOM 693 C CA . ASP A 1 91 ? 24.860 20.308 5.987 1.00 93.62 91 ASP A CA 1
ATOM 694 C C . ASP A 1 91 ? 25.099 18.919 6.587 1.00 93.62 91 ASP A C 1
ATOM 696 O O . ASP A 1 91 ? 25.496 18.809 7.747 1.00 93.62 91 ASP A O 1
ATOM 700 N N . GLY A 1 92 ? 25.015 17.877 5.753 1.00 90.31 92 GLY A N 1
ATOM 701 C CA . GLY A 1 92 ? 25.360 16.512 6.141 1.00 90.31 92 GLY A CA 1
ATOM 702 C C . GLY A 1 92 ? 26.789 16.398 6.678 1.00 90.31 92 GLY A C 1
ATOM 703 O O . GLY A 1 92 ? 27.006 15.764 7.697 1.00 90.31 92 GLY A O 1
ATOM 704 N N . LEU A 1 93 ? 27.779 17.057 6.070 1.00 91.75 93 LEU A N 1
ATOM 705 C CA . LEU A 1 93 ? 29.174 16.963 6.529 1.00 91.75 93 LEU A CA 1
ATOM 706 C C . LEU A 1 93 ? 29.459 17.690 7.853 1.00 91.75 93 LEU A C 1
ATOM 708 O O . LEU A 1 93 ? 30.324 17.246 8.607 1.00 91.75 93 LEU A O 1
ATOM 712 N N . ILE A 1 94 ? 28.792 18.815 8.123 1.00 95.12 94 ILE A N 1
ATOM 713 C CA . ILE A 1 94 ? 29.049 19.631 9.322 1.00 95.12 94 ILE A CA 1
ATOM 714 C C . ILE A 1 94 ? 28.198 19.166 10.506 1.00 95.12 94 ILE A C 1
ATOM 716 O O . ILE A 1 94 ? 28.692 19.117 11.633 1.00 95.12 94 ILE A O 1
ATOM 720 N N . ASN A 1 95 ? 26.925 18.852 10.261 1.00 93.38 95 ASN A N 1
ATOM 721 C CA . ASN A 1 95 ? 25.946 18.614 11.320 1.00 93.38 95 ASN A CA 1
ATOM 722 C C . ASN A 1 95 ? 25.752 17.128 11.646 1.00 93.38 95 ASN A C 1
ATOM 724 O O . ASN A 1 95 ? 25.177 16.802 12.687 1.00 93.38 95 ASN A O 1
ATOM 728 N N . PHE A 1 96 ? 26.261 16.215 10.815 1.00 90.94 96 PHE A N 1
ATOM 729 C CA . PHE A 1 96 ? 26.220 14.790 11.119 1.00 90.94 96 PHE A CA 1
ATOM 730 C C . PHE A 1 96 ? 27.295 14.393 12.132 1.00 90.94 96 PHE A C 1
ATOM 732 O O . PHE A 1 96 ? 28.491 14.616 11.946 1.00 90.94 96 PHE A O 1
ATOM 739 N N . SER A 1 97 ? 26.868 13.696 13.181 1.00 89.69 97 SER A N 1
ATOM 740 C CA . SER A 1 97 ? 27.763 12.950 14.057 1.00 89.69 97 SER A CA 1
ATOM 741 C C . SER A 1 97 ? 27.106 11.644 14.467 1.00 89.69 97 SER A C 1
ATOM 743 O O . SER A 1 97 ? 25.954 11.624 14.902 1.00 89.69 97 SER A O 1
ATOM 745 N N . ARG A 1 98 ? 27.878 10.553 14.432 1.00 86.81 98 ARG A N 1
ATOM 746 C CA . ARG A 1 98 ? 27.431 9.243 14.930 1.00 86.81 98 ARG A CA 1
ATOM 747 C C . ARG A 1 98 ? 27.024 9.284 16.407 1.00 86.81 98 ARG A C 1
ATOM 749 O O . ARG A 1 98 ? 26.208 8.475 16.821 1.00 86.81 98 ARG A O 1
ATOM 756 N N . SER A 1 99 ? 27.540 10.242 17.185 1.00 88.00 99 SER A N 1
ATOM 757 C CA . SER A 1 99 ? 27.166 10.432 18.595 1.00 88.00 99 SER A CA 1
ATOM 758 C C . SER A 1 99 ? 25.711 10.857 18.804 1.00 88.00 99 SER A C 1
ATOM 760 O O . SER A 1 99 ? 25.228 10.798 19.929 1.00 88.00 99 SER A O 1
ATOM 762 N N . PHE A 1 100 ? 25.040 11.349 17.760 1.00 87.31 100 PHE A N 1
ATOM 763 C CA . PHE A 1 100 ? 23.632 11.745 17.821 1.00 87.31 100 PHE A CA 1
ATOM 764 C C . PHE A 1 100 ? 22.686 10.640 17.354 1.00 87.31 100 PHE A C 1
ATOM 766 O O . PHE A 1 100 ? 21.473 10.794 17.489 1.00 87.31 100 PHE A O 1
ATOM 773 N N . LEU A 1 101 ? 23.217 9.532 16.825 1.00 85.88 101 LEU A N 1
ATOM 774 C CA . LEU A 1 101 ? 22.385 8.403 16.438 1.00 85.88 101 LEU A CA 1
ATOM 775 C C . LEU A 1 101 ? 21.820 7.742 17.698 1.00 85.88 101 LEU A C 1
ATOM 777 O O . LEU A 1 101 ? 22.563 7.522 18.659 1.00 85.88 101 LEU A O 1
ATOM 781 N N . PRO A 1 102 ? 20.511 7.448 17.731 1.00 83.00 102 PRO A N 1
ATOM 782 C CA . PRO A 1 102 ? 19.913 6.807 18.887 1.00 83.00 102 PRO A CA 1
ATOM 783 C C . PRO A 1 102 ? 20.507 5.404 19.062 1.00 83.00 102 PRO A C 1
ATOM 785 O O . PRO A 1 102 ? 20.663 4.657 18.101 1.00 83.00 102 PRO A O 1
ATOM 788 N N . GLU A 1 103 ? 20.790 5.022 20.307 1.00 76.81 103 GLU A N 1
ATOM 789 C CA . GLU A 1 103 ? 21.276 3.672 20.640 1.00 76.81 103 GLU A CA 1
ATOM 790 C C . GLU A 1 103 ? 20.194 2.587 20.439 1.00 76.81 103 GLU A C 1
ATOM 792 O O . GLU A 1 103 ? 20.476 1.390 20.474 1.00 76.81 103 GLU A O 1
ATOM 797 N N . THR A 1 104 ? 18.933 2.988 20.239 1.00 62.75 104 THR A N 1
ATOM 798 C CA . THR A 1 104 ? 17.806 2.097 19.940 1.00 62.75 104 THR A CA 1
ATOM 799 C C . THR A 1 104 ? 17.689 1.790 18.447 1.00 62.75 104 THR A C 1
ATOM 801 O O . THR A 1 104 ? 18.051 2.601 17.601 1.00 62.75 104 THR A O 1
ATOM 804 N N . ARG A 1 105 ? 17.108 0.629 18.122 1.00 51.09 105 ARG A N 1
ATOM 805 C CA . ARG A 1 105 ? 16.953 0.124 16.746 1.00 51.09 105 ARG A CA 1
ATOM 806 C C . ARG A 1 105 ? 16.353 1.120 15.759 1.00 51.09 105 ARG A C 1
ATOM 808 O O . ARG A 1 105 ? 15.409 1.827 16.095 1.00 51.09 105 ARG A O 1
ATOM 815 N N . GLY A 1 106 ? 16.850 1.055 14.523 1.00 58.44 106 GLY A N 1
ATOM 816 C CA . GLY A 1 106 ? 16.284 1.724 13.349 1.00 58.44 106 GLY A CA 1
ATOM 817 C C . GLY A 1 106 ? 16.917 3.076 13.030 1.00 58.44 106 GLY A C 1
ATOM 818 O O . GLY A 1 106 ? 17.025 3.424 11.865 1.00 58.44 106 GLY A O 1
ATOM 819 N N . GLY A 1 107 ? 17.438 3.806 14.021 1.00 56.38 107 GLY A N 1
ATOM 820 C CA . GLY A 1 107 ? 17.912 5.177 13.784 1.00 56.38 107 GLY A CA 1
ATOM 821 C C . GLY A 1 107 ? 19.218 5.312 12.996 1.00 56.38 107 GLY A C 1
ATOM 822 O O . GLY A 1 107 ? 19.590 6.424 12.640 1.00 56.38 107 GLY A O 1
ATOM 823 N N . SER A 1 108 ? 19.924 4.210 12.731 1.00 58.81 108 SER A N 1
ATOM 824 C CA . SER A 1 108 ? 21.104 4.192 11.861 1.00 58.81 108 SER A CA 1
ATOM 825 C C . SER A 1 108 ? 20.789 3.849 10.406 1.00 58.81 108 SER A C 1
ATOM 827 O O . SER A 1 108 ? 21.674 4.027 9.576 1.00 58.81 108 SER A O 1
ATOM 829 N N . MET A 1 109 ? 19.595 3.315 10.104 1.00 60.56 109 MET A N 1
ATOM 830 C CA . MET A 1 109 ? 19.269 2.843 8.750 1.00 60.56 109 MET A CA 1
ATOM 831 C C . MET A 1 109 ? 19.107 4.007 7.768 1.00 60.56 109 MET A C 1
ATOM 833 O O . MET A 1 109 ? 19.605 3.916 6.654 1.00 60.56 109 MET A O 1
ATOM 837 N N . ASP A 1 110 ? 18.573 5.136 8.234 1.00 66.88 110 ASP A N 1
ATOM 838 C CA . ASP A 1 110 ? 18.390 6.343 7.412 1.00 66.88 110 ASP A CA 1
ATOM 839 C C . ASP A 1 110 ? 19.560 7.333 7.526 1.00 66.88 110 ASP A C 1
ATOM 841 O O . ASP A 1 110 ? 19.503 8.462 7.033 1.00 66.88 110 ASP A O 1
ATOM 845 N N . ALA A 1 111 ? 20.633 6.954 8.227 1.00 80.69 111 ALA A N 1
ATOM 846 C CA . ALA A 1 111 ? 21.761 7.845 8.452 1.00 80.69 111 ALA A CA 1
ATOM 847 C C . ALA A 1 111 ? 22.783 7.737 7.304 1.00 80.69 111 ALA A C 1
ATOM 849 O O . ALA A 1 111 ? 23.186 6.625 6.953 1.00 80.69 111 ALA A O 1
ATOM 850 N N . PRO A 1 112 ? 23.300 8.861 6.769 1.00 84.81 112 PRO A N 1
ATOM 851 C CA . PRO A 1 112 ? 24.269 8.856 5.672 1.00 84.81 112 PRO A CA 1
ATOM 852 C C . PRO A 1 112 ? 25.669 8.440 6.164 1.00 84.81 112 PRO A C 1
ATOM 854 O O . PRO A 1 112 ? 26.576 9.257 6.322 1.00 84.81 112 PRO A O 1
ATOM 857 N N . LEU A 1 113 ? 25.854 7.148 6.452 1.00 86.06 113 LEU A N 1
ATOM 858 C CA . LEU A 1 113 ? 27.100 6.590 6.995 1.00 86.06 113 LEU A CA 1
ATOM 859 C C . LEU A 1 113 ? 28.233 6.525 5.968 1.00 86.06 113 LEU A C 1
ATOM 861 O O . LEU A 1 113 ? 29.407 6.588 6.348 1.00 86.06 113 LEU A O 1
ATOM 865 N N . VAL A 1 114 ? 27.876 6.359 4.696 1.00 85.50 114 VAL A N 1
ATOM 866 C CA . VAL A 1 114 ? 28.780 6.268 3.550 1.00 85.50 114 VAL A CA 1
ATOM 867 C C . VAL A 1 114 ? 28.203 7.127 2.434 1.00 85.50 114 VAL A C 1
ATOM 869 O O . VAL A 1 114 ? 26.992 7.162 2.240 1.00 85.50 114 VAL A O 1
ATOM 872 N N . LEU A 1 115 ? 29.078 7.819 1.706 1.00 86.69 115 LEU A N 1
ATOM 873 C CA . LEU A 1 115 ? 28.693 8.650 0.575 1.00 86.69 115 LEU A CA 1
ATOM 874 C C . LEU A 1 115 ? 29.334 8.118 -0.705 1.00 86.69 115 LEU A C 1
ATOM 876 O O . LEU A 1 115 ? 30.558 8.139 -0.861 1.00 86.69 115 LEU A O 1
ATOM 880 N N . THR A 1 116 ? 28.493 7.666 -1.627 1.00 86.38 116 THR A N 1
ATOM 881 C CA . THR A 1 116 ? 28.909 7.236 -2.961 1.00 86.38 116 THR A CA 1
ATOM 882 C C . THR A 1 116 ? 29.048 8.462 -3.860 1.00 86.38 116 THR A C 1
ATOM 884 O O . THR A 1 116 ? 28.109 9.230 -4.036 1.00 86.38 116 THR A O 1
ATOM 887 N N . THR A 1 117 ? 30.241 8.679 -4.417 1.00 88.88 117 THR A N 1
ATOM 888 C CA . THR A 1 117 ? 30.541 9.862 -5.255 1.00 88.88 117 THR A CA 1
ATOM 889 C C . THR A 1 117 ? 30.391 9.603 -6.750 1.00 88.88 117 THR A C 1
ATOM 891 O O . THR A 1 117 ? 30.330 10.544 -7.540 1.00 88.88 117 THR A O 1
ATOM 894 N N . ARG A 1 118 ? 30.376 8.331 -7.155 1.00 88.00 118 ARG A N 1
ATOM 895 C CA . ARG A 1 118 ? 30.270 7.899 -8.548 1.00 88.00 118 ARG A CA 1
ATOM 896 C C . ARG A 1 118 ? 29.315 6.723 -8.624 1.00 88.00 118 ARG A C 1
ATOM 898 O O . ARG A 1 118 ? 29.440 5.800 -7.831 1.00 88.00 118 ARG A O 1
ATOM 905 N N . LEU A 1 119 ? 28.407 6.767 -9.588 1.00 86.62 119 LEU A N 1
ATOM 906 C CA . LEU A 1 119 ? 27.496 5.667 -9.874 1.00 86.62 119 LEU A CA 1
ATOM 907 C C . LEU A 1 119 ? 28.191 4.691 -10.825 1.00 86.62 119 LEU A C 1
ATOM 909 O O . LEU A 1 119 ? 28.546 5.083 -11.937 1.00 86.62 119 LEU A O 1
ATOM 913 N N . ASP A 1 120 ? 28.402 3.452 -10.383 1.00 87.00 120 ASP A N 1
ATOM 914 C CA . ASP A 1 120 ? 28.755 2.329 -11.255 1.00 87.00 120 ASP A CA 1
ATOM 915 C C . ASP A 1 120 ? 27.482 1.509 -11.516 1.00 87.00 120 ASP A C 1
ATOM 917 O O . ASP A 1 120 ? 26.967 0.912 -10.571 1.00 87.00 120 ASP A O 1
ATOM 921 N N . PRO A 1 121 ? 26.965 1.447 -12.761 1.00 85.19 121 PRO A N 1
ATOM 922 C CA . PRO A 1 121 ? 25.758 0.691 -13.100 1.00 85.19 121 PRO A CA 1
ATOM 923 C C . PRO A 1 121 ? 25.795 -0.787 -12.692 1.00 85.19 121 PRO A C 1
ATOM 925 O O . PRO A 1 121 ? 24.746 -1.399 -12.550 1.00 85.19 121 PRO A O 1
ATOM 928 N N . LYS A 1 122 ? 26.983 -1.373 -12.480 1.00 84.94 122 LYS A N 1
ATOM 929 C CA . LYS A 1 122 ? 27.124 -2.754 -11.988 1.00 84.94 122 LYS A CA 1
ATOM 930 C C . LYS A 1 122 ? 26.761 -2.930 -10.516 1.00 84.94 122 LYS A C 1
ATOM 932 O O . LYS A 1 122 ? 26.473 -4.049 -10.101 1.00 84.94 122 LYS A O 1
ATOM 937 N N . GLU A 1 123 ? 26.866 -1.862 -9.733 1.00 84.12 123 GLU A N 1
ATOM 938 C CA . GLU A 1 123 ? 26.614 -1.855 -8.288 1.00 84.12 123 GLU A CA 1
ATOM 939 C C . GLU A 1 123 ? 25.193 -1.377 -7.953 1.00 84.12 123 GLU A C 1
ATOM 941 O O . GLU A 1 123 ? 24.781 -1.438 -6.796 1.00 84.12 123 GLU A O 1
ATOM 946 N N . VAL A 1 124 ? 24.451 -0.900 -8.957 1.00 80.88 124 VAL A N 1
ATOM 947 C CA . VAL A 1 124 ? 23.053 -0.475 -8.823 1.00 80.88 124 VAL A CA 1
ATOM 948 C C . VAL A 1 124 ? 22.134 -1.701 -8.771 1.00 80.88 124 VAL A C 1
ATOM 950 O O . VAL A 1 124 ? 22.498 -2.793 -9.214 1.00 80.88 124 VAL A O 1
ATOM 953 N N . ASP A 1 125 ? 20.940 -1.527 -8.201 1.00 81.56 125 ASP A N 1
ATOM 954 C CA . ASP A 1 125 ? 19.937 -2.585 -8.122 1.00 81.56 125 ASP A CA 1
ATOM 955 C C . ASP A 1 125 ? 19.594 -3.167 -9.506 1.00 81.56 125 ASP A C 1
ATOM 957 O O . ASP A 1 125 ? 19.558 -2.462 -10.522 1.00 81.56 125 ASP A O 1
ATOM 961 N N . LYS A 1 126 ? 19.341 -4.479 -9.535 1.00 81.44 126 LYS A N 1
ATOM 962 C CA . LYS A 1 126 ? 19.095 -5.238 -10.766 1.00 81.44 126 LYS A CA 1
ATOM 963 C C . LYS A 1 126 ? 17.836 -4.797 -11.501 1.00 81.44 126 LYS A C 1
ATOM 965 O O . LYS A 1 126 ? 17.779 -4.971 -12.711 1.00 81.44 126 LYS A O 1
ATOM 970 N N . GLU A 1 127 ? 16.857 -4.214 -10.818 1.00 80.69 127 GLU A N 1
ATOM 971 C CA . GLU A 1 127 ? 15.654 -3.691 -11.464 1.00 80.69 127 GLU A CA 1
ATOM 972 C C . GLU A 1 127 ? 15.990 -2.594 -12.483 1.00 80.69 127 GLU A C 1
ATOM 974 O O . GLU A 1 127 ? 15.443 -2.578 -13.586 1.00 80.69 127 GLU A O 1
ATOM 979 N N . SER A 1 128 ? 16.984 -1.749 -12.183 1.00 83.62 128 SER A N 1
ATOM 980 C CA . SER A 1 128 ? 17.449 -0.705 -13.106 1.00 83.62 128 SER A CA 1
ATOM 981 C C . SER A 1 128 ? 18.044 -1.267 -14.405 1.00 83.62 128 SER A C 1
ATOM 983 O O . SER A 1 128 ? 18.070 -0.573 -15.423 1.00 83.62 128 SER A O 1
ATOM 985 N N . LEU A 1 129 ? 18.490 -2.530 -14.398 1.00 87.19 129 LEU A N 1
ATOM 986 C CA . LEU A 1 129 ? 19.059 -3.201 -15.567 1.00 87.19 129 LEU A CA 1
ATOM 987 C C . LEU A 1 129 ? 17.984 -3.604 -16.588 1.00 87.19 129 LEU A C 1
ATOM 989 O O . LEU A 1 129 ? 18.2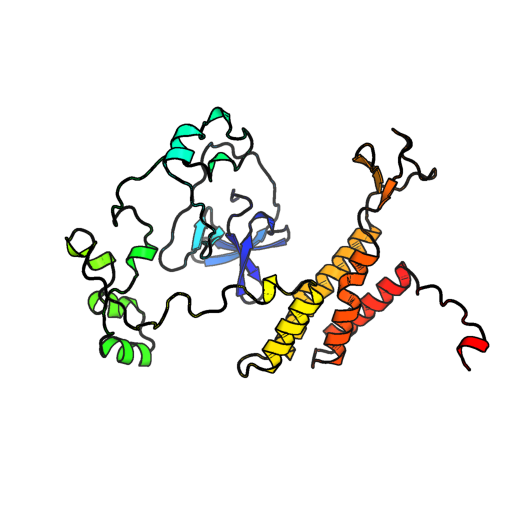91 -3.726 -17.774 1.00 87.19 129 LEU A O 1
ATOM 993 N N . ASN A 1 130 ? 16.729 -3.728 -16.146 1.00 88.81 130 ASN A N 1
ATOM 994 C CA . ASN A 1 130 ? 15.587 -4.126 -16.973 1.00 88.81 130 ASN A CA 1
ATOM 995 C C . ASN A 1 130 ? 14.903 -2.944 -17.683 1.00 88.81 130 ASN A C 1
ATOM 997 O O . ASN A 1 130 ? 13.847 -3.116 -18.288 1.00 88.81 130 ASN A O 1
ATOM 1001 N N . VAL A 1 131 ? 15.457 -1.732 -17.592 1.00 89.81 131 VAL A N 1
ATOM 1002 C CA . VAL A 1 131 ? 14.871 -0.550 -18.233 1.00 89.81 131 VAL A CA 1
ATOM 1003 C C . VAL A 1 131 ? 15.145 -0.574 -19.736 1.00 89.81 131 VAL A C 1
ATOM 1005 O O . VAL A 1 131 ? 16.300 -0.611 -20.166 1.00 89.81 131 VAL A O 1
ATOM 1008 N N . ASP A 1 132 ? 14.082 -0.489 -20.534 1.00 93.06 132 ASP A N 1
ATOM 1009 C CA . ASP A 1 132 ? 14.164 -0.378 -21.990 1.00 93.06 132 ASP A CA 1
ATOM 1010 C C . ASP A 1 132 ? 14.635 1.022 -22.408 1.00 93.06 132 ASP A C 1
ATOM 1012 O O . ASP A 1 132 ? 14.087 2.039 -21.980 1.00 93.06 132 ASP A O 1
ATOM 1016 N N . VAL A 1 133 ? 15.638 1.087 -23.288 1.00 92.75 133 VAL A N 1
ATOM 1017 C CA . VAL A 1 13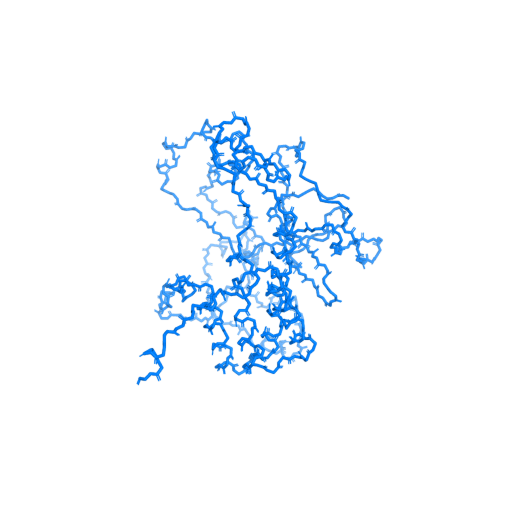3 ? 16.316 2.346 -23.668 1.00 92.75 133 VAL A CA 1
ATOM 1018 C C . VAL A 1 133 ? 16.154 2.703 -25.148 1.00 92.75 133 VAL A C 1
ATOM 1020 O O . VAL A 1 133 ? 16.921 3.500 -25.700 1.00 92.75 133 VAL A O 1
ATOM 1023 N N . MET A 1 134 ? 15.155 2.113 -25.809 1.00 91.75 134 MET A N 1
ATOM 1024 C CA . MET A 1 134 ? 14.864 2.321 -27.228 1.00 91.75 134 MET A CA 1
ATOM 1025 C C . MET A 1 134 ? 13.935 3.512 -27.483 1.00 91.75 134 MET A C 1
ATOM 1027 O O . MET A 1 134 ? 13.056 3.839 -26.693 1.00 91.75 134 MET A O 1
ATOM 1031 N N . GLU A 1 135 ? 14.093 4.135 -28.653 1.00 93.62 135 GLU A N 1
ATOM 1032 C CA . GLU A 1 135 ? 13.206 5.213 -29.122 1.00 93.62 135 GLU A CA 1
ATOM 1033 C C . GLU A 1 135 ? 11.858 4.676 -29.623 1.00 93.62 135 GLU A C 1
ATOM 1035 O O . GLU A 1 135 ? 10.823 5.325 -29.508 1.00 93.62 135 GLU A O 1
ATOM 1040 N N . ARG A 1 136 ? 11.844 3.469 -30.194 1.00 94.19 136 ARG A N 1
ATOM 1041 C CA . ARG A 1 136 ? 10.627 2.817 -30.676 1.00 94.19 136 ARG A CA 1
ATOM 1042 C C . ARG A 1 136 ? 10.755 1.312 -30.533 1.00 94.19 136 ARG A C 1
ATOM 1044 O O . ARG A 1 136 ? 11.793 0.751 -30.874 1.00 94.19 136 ARG A O 1
ATOM 1051 N N . TYR A 1 137 ? 9.681 0.667 -30.092 1.00 94.94 137 TYR A N 1
ATOM 1052 C CA . TYR A 1 137 ? 9.634 -0.786 -30.055 1.00 94.94 137 TYR A CA 1
ATOM 1053 C C . TYR A 1 137 ? 9.528 -1.392 -31.464 1.00 94.94 137 TYR A C 1
ATOM 1055 O O . TYR A 1 137 ? 8.802 -0.861 -32.313 1.00 94.94 137 TYR A O 1
ATOM 1063 N N . PRO A 1 138 ? 10.244 -2.497 -31.725 1.00 94.19 138 PRO A N 1
ATOM 1064 C CA . PRO A 1 138 ? 10.219 -3.180 -33.010 1.00 94.19 138 PRO A CA 1
ATOM 1065 C C . PRO A 1 138 ? 8.903 -3.958 -33.204 1.00 94.19 138 PRO A C 1
ATOM 1067 O O . PRO A 1 138 ? 8.171 -4.218 -32.245 1.00 94.19 138 PRO A O 1
ATOM 1070 N N . LEU A 1 139 ? 8.580 -4.320 -34.452 1.00 94.81 139 LEU A N 1
ATOM 1071 C CA . LEU A 1 139 ? 7.317 -4.996 -34.796 1.00 94.81 139 LEU A CA 1
ATOM 1072 C C . LEU A 1 139 ? 7.174 -6.340 -34.063 1.00 94.81 139 LEU A C 1
ATOM 1074 O O . LEU A 1 139 ? 6.087 -6.707 -33.620 1.00 94.81 139 LEU A O 1
ATOM 1078 N N . GLU A 1 140 ? 8.298 -7.024 -33.888 1.00 94.38 140 GLU A N 1
ATOM 1079 C CA . GLU A 1 140 ? 8.449 -8.321 -33.244 1.00 94.38 140 GLU A CA 1
ATOM 1080 C C . GLU A 1 140 ? 7.873 -8.335 -31.821 1.00 94.38 140 GLU A C 1
ATOM 1082 O O . GLU A 1 140 ? 7.279 -9.337 -31.421 1.00 94.38 140 GLU A O 1
ATOM 1087 N N . LEU A 1 141 ? 7.975 -7.223 -31.076 1.00 94.44 141 LEU A N 1
ATOM 1088 C CA . LEU A 1 141 ? 7.376 -7.100 -29.741 1.00 94.44 141 LEU A CA 1
ATOM 1089 C C . LEU A 1 141 ? 5.852 -7.232 -29.810 1.00 94.44 141 LEU A C 1
ATOM 1091 O O . LEU A 1 141 ? 5.245 -7.973 -29.039 1.00 94.44 141 LEU A O 1
ATOM 1095 N N . TYR A 1 142 ? 5.232 -6.528 -30.756 1.00 94.69 142 TYR A N 1
ATOM 1096 C CA . TYR A 1 142 ? 3.782 -6.512 -30.915 1.00 94.69 142 TYR A CA 1
ATOM 1097 C C . TYR A 1 142 ? 3.258 -7.866 -31.413 1.00 94.69 142 TYR A C 1
ATOM 1099 O O . TYR A 1 142 ? 2.235 -8.350 -30.930 1.00 94.69 142 TYR A O 1
ATOM 1107 N N . GLU A 1 143 ? 3.975 -8.522 -32.328 1.00 95.69 143 GLU A N 1
ATOM 1108 C CA . GLU A 1 143 ? 3.628 -9.866 -32.810 1.00 95.69 143 GLU A CA 1
ATOM 1109 C C . GLU A 1 143 ? 3.787 -10.940 -31.725 1.00 95.69 143 GLU A C 1
ATOM 1111 O O . GLU A 1 143 ? 2.975 -11.864 -31.623 1.00 95.69 143 GLU A O 1
ATOM 1116 N N . ALA A 1 144 ? 4.814 -10.825 -30.882 1.00 94.38 144 ALA A N 1
ATOM 1117 C CA . ALA A 1 144 ? 5.015 -11.711 -29.743 1.00 94.38 144 ALA A CA 1
ATOM 1118 C C . ALA A 1 144 ? 3.934 -11.518 -28.668 1.00 94.38 144 ALA A C 1
ATOM 1120 O O . ALA A 1 144 ? 3.403 -12.509 -28.156 1.00 94.38 144 ALA A O 1
ATOM 1121 N N . ALA A 1 145 ? 3.536 -10.271 -28.395 1.00 94.38 145 ALA A N 1
ATOM 1122 C CA . ALA A 1 145 ? 2.454 -9.956 -27.467 1.00 94.38 145 ALA A CA 1
ATOM 1123 C C . ALA A 1 145 ? 1.113 -10.576 -27.902 1.00 94.38 145 ALA A C 1
ATOM 1125 O O . ALA A 1 145 ? 0.394 -11.121 -27.066 1.00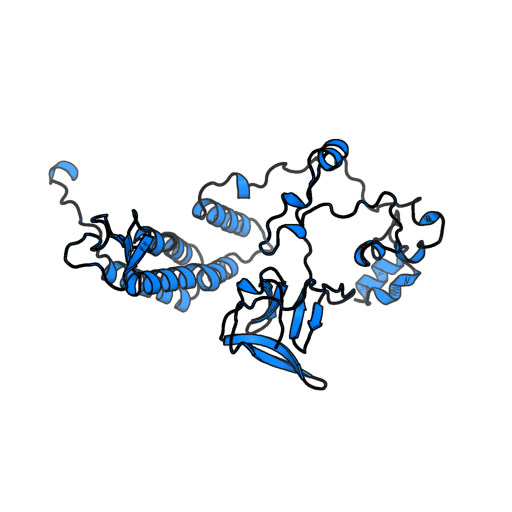 94.38 145 ALA A O 1
ATOM 1126 N N . LEU A 1 146 ? 0.806 -10.596 -29.208 1.00 95.81 146 LEU A N 1
ATOM 1127 C CA . LEU A 1 146 ? -0.397 -11.259 -29.745 1.00 95.81 146 LEU A CA 1
ATOM 1128 C C . LEU A 1 146 ? -0.439 -12.769 -29.468 1.00 95.81 146 LEU A C 1
ATOM 1130 O O . LEU A 1 146 ? -1.516 -13.365 -29.441 1.00 95.81 146 LEU A O 1
ATOM 1134 N N . ARG A 1 147 ? 0.724 -13.397 -29.278 1.00 96.06 147 ARG A N 1
ATOM 1135 C CA . ARG A 1 147 ? 0.853 -14.827 -28.971 1.00 96.06 147 ARG A CA 1
ATOM 1136 C C . ARG A 1 147 ? 0.988 -15.107 -27.475 1.00 96.06 147 ARG A C 1
ATOM 1138 O O . ARG A 1 147 ? 1.142 -16.271 -27.118 1.00 96.06 147 ARG A O 1
ATOM 1145 N N . TYR A 1 148 ? 0.943 -14.080 -26.623 1.00 93.56 148 TYR A N 1
ATOM 1146 C CA . TYR A 1 148 ? 1.233 -14.187 -25.189 1.00 93.56 148 TYR A CA 1
ATOM 1147 C C . TYR A 1 148 ? 2.604 -14.829 -24.911 1.00 93.56 148 TYR A C 1
ATOM 1149 O O . TYR A 1 148 ? 2.752 -15.629 -23.987 1.00 93.56 148 TYR A O 1
ATOM 1157 N N . ALA A 1 149 ? 3.602 -14.516 -25.745 1.00 93.81 149 ALA A N 1
ATOM 1158 C CA . ALA A 1 149 ? 4.953 -15.034 -25.568 1.00 93.81 149 ALA A CA 1
ATOM 1159 C C . ALA A 1 149 ? 5.603 -14.462 -24.289 1.00 93.81 149 ALA A C 1
ATOM 1161 O O . ALA A 1 149 ? 5.370 -13.295 -23.956 1.00 93.81 149 ALA A O 1
ATOM 1162 N N . PRO A 1 150 ? 6.423 -15.248 -23.569 1.00 93.31 150 PRO A N 1
ATOM 1163 C CA . PRO A 1 150 ? 7.147 -14.761 -22.402 1.00 93.31 150 PRO A CA 1
ATOM 1164 C C . PRO A 1 150 ? 8.184 -13.688 -22.798 1.00 93.31 150 PRO A C 1
ATOM 1166 O O . PRO A 1 150 ? 8.862 -13.854 -23.816 1.00 93.31 150 PRO A O 1
ATOM 1169 N N . PRO A 1 151 ? 8.394 -12.633 -21.981 1.00 89.56 151 PRO A N 1
ATOM 1170 C CA . PRO A 1 151 ? 9.320 -11.536 -22.300 1.00 89.56 151 PRO A CA 1
ATOM 1171 C C . PRO A 1 151 ? 10.757 -11.981 -22.610 1.00 89.56 151 PRO A C 1
ATOM 1173 O O . PRO A 1 151 ? 11.420 -11.386 -23.456 1.00 89.56 151 PRO A O 1
ATOM 1176 N N . LYS A 1 152 ? 11.215 -13.082 -21.996 1.00 90.25 152 LYS A N 1
ATOM 1177 C CA . LYS A 1 152 ? 12.551 -13.667 -22.216 1.00 90.25 152 LYS A CA 1
ATOM 1178 C C . LYS A 1 152 ? 12.833 -14.040 -23.677 1.00 90.25 152 LYS A C 1
ATOM 1180 O O . LYS A 1 152 ? 13.985 -14.055 -24.093 1.00 90.25 152 LYS A O 1
ATOM 1185 N N . GLU A 1 153 ? 11.809 -14.320 -24.490 1.00 91.38 153 GLU A N 1
ATOM 1186 C CA . GLU A 1 153 ? 12.005 -14.580 -25.928 1.00 91.38 153 GLU A CA 1
ATOM 1187 C C . GLU A 1 153 ? 12.520 -13.347 -26.690 1.00 91.38 153 GLU A C 1
ATOM 1189 O O . GLU A 1 153 ? 13.141 -13.487 -27.744 1.00 91.38 153 GLU A O 1
ATOM 1194 N N . LEU A 1 154 ? 12.287 -12.148 -26.152 1.00 88.94 154 LEU A N 1
ATOM 1195 C CA . LEU A 1 154 ? 12.595 -10.865 -26.783 1.00 88.94 154 LEU A CA 1
ATOM 1196 C C . LEU A 1 154 ? 13.795 -10.155 -26.152 1.00 88.94 154 LEU A C 1
ATOM 1198 O O . LEU A 1 154 ? 14.166 -9.080 -26.612 1.00 88.94 154 LEU A O 1
ATOM 1202 N N . GLU A 1 155 ? 14.444 -10.770 -25.165 1.00 87.25 155 GLU A N 1
ATOM 1203 C CA . GLU A 1 155 ? 15.580 -10.213 -24.417 1.00 87.25 155 GLU A CA 1
ATOM 1204 C C . GLU A 1 155 ? 16.717 -9.727 -25.334 1.00 87.25 155 GLU A C 1
ATOM 1206 O O . GLU A 1 155 ? 17.367 -8.727 -25.068 1.00 87.25 155 GLU A O 1
ATOM 1211 N N . LYS A 1 156 ? 16.932 -10.400 -26.470 1.00 87.12 156 LYS A N 1
ATOM 1212 C CA . LYS A 1 156 ? 17.961 -10.021 -27.459 1.00 87.12 156 LYS A CA 1
ATOM 1213 C C . LYS A 1 156 ? 17.488 -9.016 -28.507 1.00 87.12 156 LYS A C 1
ATOM 1215 O O . LYS A 1 156 ? 18.301 -8.520 -29.282 1.00 87.12 156 LYS A O 1
ATOM 1220 N N . VAL A 1 157 ? 16.179 -8.814 -28.602 1.00 89.44 157 VAL A N 1
ATOM 1221 C CA . VAL A 1 157 ? 15.535 -7.949 -29.596 1.00 89.44 157 VAL A CA 1
ATOM 1222 C C . VAL A 1 157 ? 15.312 -6.554 -29.012 1.00 89.44 157 VAL A C 1
ATOM 1224 O O . VAL A 1 157 ? 15.439 -5.564 -29.728 1.00 89.44 157 VAL A O 1
ATOM 1227 N N . ILE A 1 158 ? 14.998 -6.485 -27.718 1.00 91.94 158 ILE A N 1
ATOM 1228 C CA . ILE A 1 158 ? 14.768 -5.251 -26.970 1.00 91.94 158 ILE A CA 1
ATOM 1229 C C . ILE A 1 158 ? 16.069 -4.814 -26.296 1.00 91.94 158 ILE A C 1
ATOM 1231 O O . ILE A 1 158 ? 16.649 -5.545 -25.494 1.00 91.94 158 ILE A O 1
ATOM 1235 N N . ASP A 1 159 ? 16.527 -3.610 -26.627 1.00 91.00 159 ASP A N 1
ATOM 1236 C CA . ASP A 1 159 ? 17.704 -3.005 -26.007 1.00 91.00 159 ASP A CA 1
ATOM 1237 C C . ASP A 1 159 ? 17.342 -2.435 -24.627 1.00 91.00 159 ASP A C 1
ATOM 1239 O O . ASP A 1 159 ? 16.599 -1.452 -24.522 1.00 91.00 159 ASP A O 1
ATOM 1243 N N . HIS A 1 160 ? 17.877 -3.075 -23.590 1.00 90.19 160 HIS A N 1
ATOM 1244 C CA . HIS A 1 160 ? 17.711 -2.736 -22.179 1.00 90.19 160 HIS A CA 1
ATOM 1245 C C . HIS A 1 160 ? 19.078 -2.479 -21.526 1.00 90.19 160 HIS A C 1
ATOM 1247 O O . HIS A 1 160 ? 20.126 -2.842 -22.071 1.00 90.19 160 HIS A O 1
ATOM 1253 N N . VAL A 1 161 ? 19.085 -1.824 -20.362 1.00 89.88 161 VAL A N 1
ATOM 1254 C CA . VAL A 1 161 ? 20.311 -1.330 -19.706 1.00 89.88 161 VAL A CA 1
ATOM 1255 C C . VAL A 1 161 ? 21.362 -2.428 -19.498 1.00 89.88 161 VAL A C 1
ATOM 1257 O O . VAL A 1 161 ? 22.544 -2.165 -19.738 1.00 89.88 161 VAL A O 1
ATOM 1260 N N . GLU A 1 162 ? 20.964 -3.652 -19.132 1.00 90.38 162 GLU A N 1
ATOM 1261 C CA . GLU A 1 162 ? 21.890 -4.775 -18.904 1.00 90.38 162 GLU A CA 1
ATOM 1262 C C . GLU A 1 162 ? 22.834 -5.033 -20.091 1.00 90.38 162 GLU A C 1
ATOM 1264 O O . GLU A 1 162 ? 24.041 -5.200 -19.900 1.00 90.38 162 GLU A O 1
ATOM 1269 N N . LEU A 1 163 ? 22.324 -4.972 -21.329 1.00 89.69 163 LEU A N 1
ATOM 1270 C CA . LEU A 1 163 ? 23.104 -5.227 -22.549 1.00 89.69 163 LEU A CA 1
ATOM 1271 C C . LEU A 1 163 ? 24.203 -4.187 -22.795 1.00 89.69 163 LEU A C 1
ATOM 1273 O O . LEU A 1 163 ? 25.143 -4.436 -23.557 1.00 89.69 163 LEU A O 1
ATOM 1277 N N . ARG A 1 164 ? 24.098 -3.015 -22.163 1.00 88.88 164 ARG A N 1
ATOM 1278 C CA . ARG A 1 164 ? 25.039 -1.901 -22.321 1.00 88.88 164 ARG A CA 1
ATOM 1279 C C . ARG A 1 164 ? 26.075 -1.834 -21.200 1.00 88.88 164 ARG A C 1
ATOM 1281 O O . ARG A 1 164 ? 27.092 -1.150 -21.370 1.00 88.88 164 ARG A O 1
ATOM 1288 N N . VAL A 1 165 ? 25.869 -2.544 -20.088 1.00 89.56 165 VAL A N 1
ATOM 1289 C CA . VAL A 1 165 ? 26.771 -2.542 -18.927 1.00 89.56 165 VAL A CA 1
ATOM 1290 C C . VAL A 1 165 ? 28.180 -2.995 -19.325 1.00 89.56 165 VAL A C 1
ATOM 1292 O O . VAL A 1 165 ? 28.385 -4.020 -19.970 1.00 89.56 165 VAL A O 1
ATOM 1295 N N . GLY A 1 166 ? 29.196 -2.225 -18.925 1.00 87.19 166 GLY A N 1
ATOM 1296 C CA . GLY A 1 166 ? 30.596 -2.480 -19.284 1.00 87.19 166 GLY A CA 1
ATOM 1297 C C . GLY A 1 166 ? 31.033 -1.893 -20.630 1.00 87.19 166 GLY A C 1
ATOM 1298 O O . GLY A 1 166 ? 32.219 -1.966 -20.958 1.00 87.19 166 GLY A O 1
ATOM 1299 N N . THR A 1 167 ? 30.123 -1.262 -21.375 1.00 89.19 167 THR A N 1
ATOM 1300 C CA . THR A 1 167 ? 30.436 -0.450 -22.561 1.00 89.19 167 THR A CA 1
ATOM 1301 C C . THR A 1 167 ? 30.284 1.047 -22.248 1.00 89.19 167 THR A C 1
ATOM 1303 O O . THR A 1 167 ? 29.646 1.401 -21.256 1.00 89.19 167 THR A O 1
ATOM 1306 N N . PRO A 1 168 ? 30.824 1.967 -23.076 1.00 86.94 168 PRO A N 1
ATOM 1307 C CA . PRO A 1 168 ? 30.575 3.404 -22.913 1.00 86.94 168 PRO A CA 1
ATOM 1308 C C . PRO A 1 168 ? 29.081 3.776 -22.925 1.00 86.94 168 PRO A C 1
ATOM 1310 O O . PRO A 1 168 ? 28.677 4.693 -22.215 1.00 86.94 168 PRO A O 1
ATOM 1313 N N . GLY A 1 169 ? 28.258 2.997 -23.641 1.00 85.50 169 GLY A N 1
ATOM 1314 C CA . GLY A 1 169 ? 26.808 3.176 -23.747 1.00 85.50 169 GLY A CA 1
ATOM 1315 C C . GLY A 1 169 ? 26.024 2.949 -22.451 1.00 85.50 169 GLY A C 1
ATOM 1316 O O . GLY A 1 169 ? 24.819 3.167 -22.441 1.00 85.50 169 GLY A O 1
ATOM 1317 N N . GLN A 1 170 ? 26.677 2.543 -21.355 1.00 87.81 170 GLN A N 1
ATOM 1318 C CA . GLN A 1 170 ? 26.039 2.420 -20.038 1.00 87.81 170 GLN A CA 1
ATOM 1319 C C . GLN A 1 170 ? 25.640 3.774 -19.418 1.00 87.81 170 GLN A C 1
ATOM 1321 O O . GLN A 1 170 ? 24.821 3.802 -18.507 1.00 87.81 170 GLN A O 1
ATOM 1326 N N . TYR A 1 171 ? 26.222 4.888 -19.883 1.00 88.31 171 TYR A N 1
ATOM 1327 C CA . TYR A 1 171 ? 25.926 6.241 -19.382 1.00 88.31 171 TYR A CA 1
ATOM 1328 C C . TYR A 1 171 ? 25.281 7.158 -20.430 1.00 88.31 171 TYR A C 1
ATOM 1330 O O . TYR A 1 171 ? 24.931 8.294 -20.115 1.00 88.31 171 TYR A O 1
ATOM 1338 N N . GLU A 1 172 ? 25.170 6.719 -21.684 1.00 89.56 172 GLU A N 1
ATOM 1339 C CA . GLU A 1 172 ? 24.781 7.584 -22.797 1.00 89.56 172 GLU A CA 1
ATOM 1340 C C . GLU A 1 172 ? 23.851 6.892 -23.796 1.00 89.56 172 GLU A C 1
ATOM 1342 O O . GLU A 1 172 ? 23.761 5.669 -23.884 1.00 89.56 172 GLU A O 1
ATOM 1347 N N . GLY A 1 173 ? 23.149 7.708 -24.586 1.00 88.19 173 GLY A N 1
ATOM 1348 C CA . GLY A 1 173 ? 22.315 7.213 -25.679 1.00 88.19 173 GLY A CA 1
ATOM 1349 C C . GLY A 1 173 ? 21.042 6.501 -25.225 1.00 88.19 173 GLY A C 1
ATOM 1350 O O . GLY A 1 173 ? 20.536 5.658 -25.967 1.00 88.19 173 GLY A O 1
ATOM 1351 N N . PHE A 1 174 ? 20.535 6.805 -24.029 1.00 92.88 174 PHE A N 1
ATOM 1352 C CA . PHE A 1 174 ? 19.210 6.356 -23.610 1.00 92.88 174 PHE A CA 1
ATOM 1353 C C . PHE A 1 174 ? 18.139 7.161 -24.340 1.00 92.88 174 PHE A C 1
ATOM 1355 O O . PHE A 1 174 ? 18.253 8.380 -24.527 1.00 92.88 174 PHE A O 1
ATOM 1362 N N . ARG A 1 175 ? 17.119 6.448 -24.802 1.00 94.31 175 ARG A N 1
ATOM 1363 C CA . ARG A 1 175 ? 15.937 6.998 -25.456 1.00 94.31 175 ARG A CA 1
ATOM 1364 C C . ARG A 1 175 ? 14.698 6.521 -24.712 1.00 94.31 175 ARG A C 1
ATOM 1366 O O . ARG A 1 175 ? 14.777 5.654 -23.850 1.00 94.31 175 ARG A O 1
ATOM 1373 N N . PHE A 1 176 ? 13.572 7.126 -25.046 1.00 93.81 176 PHE A N 1
ATOM 1374 C CA . PHE A 1 176 ? 12.268 6.787 -24.505 1.00 93.81 176 PHE A CA 1
ATOM 1375 C C . PHE A 1 176 ? 11.260 6.760 -25.656 1.00 93.81 176 PHE A C 1
ATOM 1377 O O . PHE A 1 176 ? 11.496 7.343 -26.715 1.00 93.81 176 PHE A O 1
ATOM 1384 N N . THR A 1 177 ? 10.141 6.073 -25.450 1.00 93.88 177 THR A N 1
ATOM 1385 C CA . THR A 1 177 ? 9.171 5.793 -26.519 1.00 93.88 177 THR A CA 1
ATOM 1386 C C . THR A 1 177 ? 8.082 6.849 -26.679 1.00 93.88 177 THR A C 1
ATOM 1388 O O . THR A 1 177 ? 7.532 6.997 -27.768 1.00 93.88 177 THR A O 1
ATOM 1391 N N . HIS A 1 178 ? 7.752 7.572 -25.608 1.00 93.75 178 HIS A N 1
ATOM 1392 C CA . HIS A 1 178 ? 6.660 8.542 -25.583 1.00 93.75 178 HIS A CA 1
ATOM 1393 C C . HIS A 1 178 ? 7.140 9.866 -24.992 1.00 93.75 178 HIS A C 1
ATOM 1395 O O . HIS A 1 178 ? 7.580 9.910 -23.846 1.00 93.75 178 HIS A O 1
ATOM 1401 N N . ASP A 1 179 ? 7.031 10.941 -25.771 1.00 93.44 179 ASP A N 1
ATOM 1402 C CA . ASP A 1 179 ? 7.260 12.300 -25.288 1.00 93.44 179 ASP A CA 1
ATOM 1403 C C . ASP A 1 179 ? 6.131 12.764 -24.359 1.00 93.44 179 ASP A C 1
ATOM 1405 O O . ASP A 1 179 ? 4.958 12.420 -24.531 1.00 93.44 179 ASP A O 1
ATOM 1409 N N . THR A 1 180 ? 6.481 13.636 -23.418 1.00 91.38 180 THR A N 1
ATOM 1410 C CA . THR A 1 180 ? 5.534 14.370 -22.572 1.00 91.38 180 THR A CA 1
ATOM 1411 C C . THR A 1 180 ? 5.740 15.866 -22.758 1.00 91.38 180 THR A C 1
ATOM 1413 O O . THR A 1 180 ? 6.878 16.325 -22.823 1.00 91.38 180 THR A O 1
ATOM 1416 N N . ALA A 1 181 ? 4.655 16.643 -22.810 1.00 90.56 181 ALA A N 1
ATOM 1417 C CA . ALA A 1 181 ? 4.751 18.096 -22.974 1.00 90.56 181 ALA A CA 1
ATOM 1418 C C . ALA A 1 181 ? 5.379 18.790 -21.751 1.00 90.56 181 ALA A C 1
ATOM 1420 O O . ALA A 1 181 ? 6.171 19.715 -21.907 1.00 90.56 181 ALA A O 1
ATOM 1421 N N . ASP A 1 182 ? 5.026 18.337 -20.547 1.00 89.88 182 ASP A N 1
ATOM 1422 C CA . ASP A 1 182 ? 5.599 18.785 -19.281 1.00 89.88 182 ASP A CA 1
ATOM 1423 C C . ASP A 1 182 ? 5.518 17.632 -18.271 1.00 89.88 182 ASP A C 1
ATOM 1425 O O . ASP A 1 182 ? 4.475 16.990 -18.127 1.00 89.88 182 ASP A O 1
ATOM 1429 N N . ILE A 1 183 ? 6.631 17.375 -17.585 1.00 87.06 183 ILE A N 1
ATOM 1430 C CA . ILE A 1 183 ? 6.750 16.352 -16.538 1.00 87.06 183 ILE A CA 1
ATOM 1431 C C . ILE A 1 183 ? 5.873 16.725 -15.330 1.00 87.06 183 ILE A C 1
ATOM 1433 O O . ILE A 1 183 ? 5.366 15.854 -14.632 1.00 87.06 183 ILE A O 1
ATOM 1437 N N . SER A 1 184 ? 5.640 18.022 -15.116 1.00 88.31 184 SER A N 1
ATOM 1438 C CA . SER A 1 184 ? 4.858 18.564 -13.999 1.00 88.31 184 SER A CA 1
ATOM 1439 C C . SER A 1 184 ? 3.393 18.847 -14.354 1.00 88.31 184 SER A C 1
ATOM 1441 O O . SER A 1 184 ? 2.692 19.477 -13.568 1.00 88.31 184 SER A O 1
ATOM 1443 N N . ALA A 1 185 ? 2.904 18.404 -15.520 1.00 86.69 185 ALA A N 1
ATOM 1444 C CA . ALA A 1 185 ? 1.559 18.742 -16.003 1.00 86.69 185 ALA A CA 1
ATOM 1445 C C . ALA A 1 185 ? 0.403 18.147 -15.170 1.00 86.69 185 ALA A C 1
ATOM 1447 O O . ALA A 1 185 ? -0.757 18.514 -15.372 1.00 86.69 185 ALA A O 1
ATOM 1448 N N . GLY A 1 186 ? 0.692 17.188 -14.286 1.00 86.25 186 GLY A N 1
ATOM 1449 C CA . GLY A 1 186 ? -0.298 16.521 -13.444 1.00 86.25 186 GLY A CA 1
ATOM 1450 C C . GLY A 1 186 ? -0.778 17.365 -12.253 1.00 86.25 186 GLY A C 1
ATOM 1451 O O . GLY A 1 186 ? -0.208 18.411 -11.941 1.00 86.25 186 GLY A O 1
ATOM 1452 N N . PRO A 1 187 ? -1.834 16.918 -11.551 1.00 85.38 187 PRO A N 1
ATOM 1453 C CA . PRO A 1 187 ? -2.244 17.536 -10.295 1.00 85.38 187 PRO A CA 1
ATOM 1454 C C . PRO A 1 187 ? -1.126 17.406 -9.248 1.00 85.38 187 PRO A C 1
ATOM 1456 O O . PRO A 1 187 ? -0.677 16.302 -8.954 1.00 85.38 187 PRO A O 1
ATOM 1459 N N . LEU A 1 188 ? -0.697 18.539 -8.681 1.00 85.81 188 LEU A N 1
ATOM 1460 C CA . LEU A 1 188 ? 0.416 18.603 -7.720 1.00 85.81 188 LEU A CA 1
ATOM 1461 C C . LEU A 1 188 ? 0.088 17.960 -6.369 1.00 85.81 188 LEU A C 1
ATOM 1463 O O . LEU A 1 188 ? 0.975 17.476 -5.676 1.00 85.81 188 LEU A O 1
ATOM 1467 N N . GLU A 1 189 ? -1.186 17.976 -5.990 1.00 84.62 189 GLU A N 1
ATOM 1468 C CA . GLU A 1 189 ? -1.663 17.389 -4.747 1.00 84.62 189 GLU A CA 1
ATOM 1469 C C . GLU A 1 189 ? -2.751 16.369 -5.051 1.00 84.62 189 GLU A C 1
ATOM 1471 O O . GLU A 1 189 ? -3.675 16.614 -5.834 1.00 84.62 189 GLU A O 1
ATOM 1476 N N . SER A 1 190 ? -2.653 15.214 -4.400 1.00 85.25 190 SER A N 1
ATOM 1477 C CA . SER A 1 190 ? -3.705 14.209 -4.470 1.00 85.25 190 SER A CA 1
ATOM 1478 C C . SER A 1 190 ? -4.990 14.739 -3.826 1.00 85.25 190 SER A C 1
ATOM 1480 O O . SER A 1 190 ? -4.964 15.387 -2.780 1.00 85.25 190 SER A O 1
ATOM 1482 N N . THR A 1 191 ? -6.154 14.392 -4.372 1.00 85.75 191 THR A N 1
ATOM 1483 C CA . THR A 1 191 ? -7.433 14.696 -3.705 1.00 85.75 191 THR A CA 1
ATOM 1484 C C . THR A 1 191 ? -7.542 13.989 -2.345 1.00 85.75 191 THR A C 1
ATOM 1486 O O . THR A 1 191 ? -8.227 14.452 -1.438 1.00 85.75 191 THR A O 1
ATOM 1489 N N . TYR A 1 192 ? -6.808 12.890 -2.151 1.00 84.75 192 TYR A N 1
ATOM 1490 C CA . TYR A 1 192 ? -6.772 12.166 -0.884 1.00 84.75 192 TYR A CA 1
ATOM 1491 C C . TYR A 1 192 ? -6.195 12.997 0.276 1.00 84.75 192 TYR A C 1
ATOM 1493 O O . TYR A 1 192 ? -6.625 12.818 1.418 1.00 84.75 192 TYR A O 1
ATOM 1501 N N . THR A 1 193 ? -5.237 13.894 0.018 1.00 82.50 193 THR A N 1
ATOM 1502 C CA . THR A 1 193 ? -4.639 14.760 1.051 1.00 82.50 193 THR A CA 1
ATOM 1503 C C . THR A 1 193 ? -5.493 15.985 1.362 1.00 82.50 193 THR A C 1
ATOM 1505 O O . THR A 1 193 ? -5.426 16.494 2.478 1.00 82.50 193 THR A O 1
ATOM 1508 N N . THR A 1 194 ? -6.325 16.437 0.420 1.00 84.94 194 THR A N 1
ATOM 1509 C CA . THR A 1 194 ? -7.200 17.605 0.608 1.00 84.94 194 THR A CA 1
ATOM 1510 C C . THR A 1 194 ? -8.503 17.263 1.331 1.00 84.94 194 THR A C 1
ATOM 1512 O O . THR A 1 194 ? -9.051 18.100 2.049 1.00 84.94 194 THR A O 1
ATOM 1515 N N . LEU A 1 195 ? -8.989 16.027 1.190 1.00 87.19 195 LEU A N 1
ATOM 1516 C CA . LEU A 1 195 ? -10.159 15.539 1.916 1.00 87.19 195 LEU A CA 1
ATOM 1517 C C . LEU A 1 195 ? -9.834 15.346 3.403 1.00 87.19 195 LEU A C 1
ATOM 1519 O O . LEU A 1 195 ? -8.894 14.640 3.775 1.00 87.19 195 LEU A O 1
ATOM 1523 N N . GLY A 1 196 ? -10.631 15.977 4.266 1.00 82.25 196 GLY A N 1
ATOM 1524 C CA . GLY A 1 196 ? -10.388 15.993 5.706 1.00 82.25 196 GLY A CA 1
ATOM 1525 C C . GLY A 1 196 ? -10.803 14.696 6.391 1.00 82.25 196 GLY A C 1
ATOM 1526 O O . GLY A 1 196 ? -9.978 14.018 7.011 1.00 82.25 196 GLY A O 1
ATOM 1527 N N . SER A 1 197 ? -12.089 14.346 6.320 1.00 83.25 197 SER A N 1
ATOM 1528 C CA . SER A 1 197 ? -12.593 13.185 7.045 1.00 83.25 197 SER A CA 1
ATOM 1529 C C . SER A 1 197 ? -12.424 11.898 6.238 1.00 83.25 197 SER A C 1
ATOM 1531 O O . SER A 1 197 ? -12.445 11.880 5.011 1.00 83.25 197 SER A O 1
ATOM 1533 N N . MET A 1 198 ? -12.261 10.781 6.946 1.00 76.75 198 MET A N 1
ATOM 1534 C CA . MET A 1 198 ? -12.184 9.460 6.316 1.00 76.75 198 MET A CA 1
ATOM 1535 C C . MET A 1 198 ? -13.506 9.065 5.638 1.00 76.75 198 MET A C 1
ATOM 1537 O O . MET A 1 198 ? -13.484 8.311 4.673 1.00 76.75 198 MET A O 1
ATOM 1541 N N . PHE A 1 199 ? -14.631 9.623 6.098 1.00 80.25 199 PHE A N 1
ATOM 1542 C 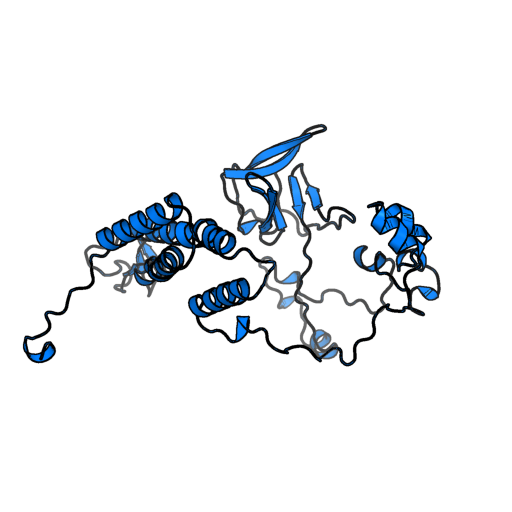CA . PHE A 1 199 ? -15.918 9.474 5.423 1.00 80.25 199 PHE A CA 1
ATOM 1543 C C . PHE A 1 199 ? -15.908 10.142 4.050 1.00 80.25 199 PHE A C 1
ATOM 1545 O O . PHE A 1 199 ? -16.254 9.490 3.075 1.00 80.25 199 PHE A O 1
ATOM 1552 N N . ASP A 1 200 ? -15.439 11.391 3.964 1.00 84.94 200 ASP A N 1
ATOM 1553 C CA . ASP A 1 200 ? -15.392 12.130 2.693 1.00 84.94 200 ASP A CA 1
ATOM 1554 C C . ASP A 1 200 ? -14.479 11.425 1.682 1.00 84.94 200 ASP A C 1
ATOM 1556 O O . ASP A 1 200 ? -14.792 11.344 0.497 1.00 84.94 200 ASP A O 1
ATOM 1560 N N . LYS A 1 201 ? -13.355 10.870 2.158 1.00 86.81 201 LYS A N 1
ATOM 1561 C CA . LYS A 1 201 ? -12.424 10.082 1.335 1.00 86.81 201 LYS A CA 1
ATOM 1562 C C . LYS A 1 201 ? -13.094 8.858 0.733 1.00 86.81 201 LYS A C 1
ATOM 1564 O O . LYS A 1 201 ? -12.939 8.604 -0.456 1.00 86.81 201 LYS A O 1
ATOM 1569 N N . MET A 1 202 ? -13.838 8.124 1.551 1.00 81.88 202 MET A N 1
ATOM 1570 C CA . MET A 1 202 ? -14.511 6.918 1.097 1.00 81.88 202 MET A CA 1
ATOM 1571 C C . MET A 1 202 ? -15.692 7.231 0.173 1.00 81.88 202 MET A C 1
ATOM 1573 O O . MET A 1 202 ? -15.905 6.543 -0.819 1.00 81.88 202 MET A O 1
ATOM 1577 N N . GLU A 1 203 ? -16.461 8.276 0.474 1.00 85.25 203 GLU A N 1
ATOM 1578 C CA . GLU A 1 203 ? -17.558 8.705 -0.391 1.00 85.25 203 GLU A CA 1
ATOM 1579 C C . GLU A 1 203 ? -17.029 9.129 -1.766 1.00 85.25 203 GLU A C 1
ATOM 1581 O O . GLU A 1 203 ? -17.567 8.686 -2.778 1.00 85.25 203 GLU A O 1
ATOM 1586 N N . ALA A 1 204 ? -15.919 9.873 -1.809 1.00 89.56 204 ALA A N 1
ATOM 1587 C CA . ALA A 1 204 ? -15.242 10.233 -3.052 1.00 89.56 204 ALA A CA 1
ATOM 1588 C C . ALA A 1 204 ? -14.691 9.010 -3.811 1.00 89.56 204 ALA A C 1
ATOM 1590 O O . ALA A 1 204 ? -14.771 8.969 -5.038 1.00 89.56 204 ALA A O 1
ATOM 1591 N N . GLU A 1 205 ? -14.156 8.006 -3.105 1.00 89.75 205 GLU A N 1
ATOM 1592 C CA . GLU A 1 205 ? -13.708 6.737 -3.697 1.00 89.75 205 GLU A CA 1
ATOM 1593 C C . GLU A 1 205 ? -14.870 5.992 -4.372 1.00 89.75 205 GLU A C 1
ATOM 1595 O O . GLU A 1 205 ? -14.760 5.580 -5.528 1.00 89.75 205 GLU A O 1
ATOM 1600 N N . LEU A 1 206 ? -16.009 5.870 -3.687 1.00 88.50 206 LEU A N 1
ATOM 1601 C CA . LEU A 1 206 ? -17.187 5.189 -4.224 1.00 88.50 206 LEU A CA 1
ATOM 1602 C C . LEU A 1 206 ? -17.848 5.985 -5.360 1.00 88.50 206 LEU A C 1
ATOM 1604 O O . LEU A 1 206 ? -18.237 5.400 -6.368 1.00 88.50 206 LEU A O 1
ATOM 1608 N N . GLU A 1 207 ? -17.926 7.314 -5.248 1.00 91.25 207 GLU A N 1
ATOM 1609 C CA . GLU A 1 207 ? -18.423 8.189 -6.320 1.00 91.25 207 GLU A CA 1
ATOM 1610 C C . GLU A 1 207 ? -17.536 8.103 -7.572 1.00 91.25 207 GLU A C 1
ATOM 1612 O O . GLU A 1 207 ? -18.024 8.133 -8.705 1.00 91.25 207 GLU A O 1
ATOM 1617 N N . LEU A 1 208 ? -16.218 7.980 -7.390 1.00 92.75 208 LEU A N 1
ATOM 1618 C CA . LEU A 1 208 ? -15.296 7.732 -8.491 1.00 92.75 208 LEU A CA 1
ATOM 1619 C C . LEU A 1 208 ? -15.553 6.355 -9.117 1.00 92.75 208 LEU A C 1
ATOM 1621 O O . LEU A 1 208 ? -15.603 6.253 -10.343 1.00 92.75 208 LEU A O 1
ATOM 1625 N N . GLY A 1 209 ? -15.780 5.329 -8.295 1.00 90.75 209 GLY A N 1
ATOM 1626 C CA . GLY A 1 209 ? -16.179 3.998 -8.749 1.00 90.75 209 GLY A CA 1
ATOM 1627 C C . GLY A 1 209 ? -17.423 4.031 -9.641 1.00 90.75 209 GLY A C 1
ATOM 1628 O O . GLY A 1 209 ? -17.402 3.456 -10.725 1.00 90.75 209 GLY A O 1
ATOM 1629 N N . GLU A 1 210 ? -18.462 4.781 -9.257 1.00 92.00 210 GLU A N 1
ATOM 1630 C CA . GLU A 1 210 ? -19.708 4.918 -10.038 1.00 92.00 210 GLU A CA 1
ATOM 1631 C C . GLU A 1 210 ? -19.482 5.538 -11.426 1.00 92.00 210 GLU A C 1
ATOM 1633 O O . GLU A 1 210 ? -20.236 5.278 -12.366 1.00 92.00 210 GLU A O 1
ATOM 1638 N N . LYS A 1 211 ? -18.433 6.352 -11.578 1.00 94.31 211 LYS A N 1
ATOM 1639 C CA . LYS A 1 211 ? -18.073 6.991 -12.852 1.00 94.31 211 LYS A CA 1
ATOM 1640 C C . LYS A 1 211 ? -17.227 6.083 -13.747 1.00 94.31 211 LYS A C 1
ATOM 1642 O O . LYS A 1 211 ? -17.202 6.283 -14.964 1.00 94.31 211 LYS A O 1
ATOM 1647 N N . ILE A 1 212 ? -16.512 5.109 -13.180 1.00 96.06 212 ILE A N 1
ATOM 1648 C CA . ILE A 1 212 ? -15.560 4.269 -13.913 1.00 96.06 212 ILE A CA 1
ATOM 1649 C C . ILE A 1 212 ? -16.240 2.983 -14.389 1.00 96.06 212 ILE A C 1
ATOM 1651 O O . ILE A 1 212 ? -16.561 2.095 -13.614 1.00 96.06 212 ILE A O 1
ATOM 1655 N N . ARG A 1 213 ? -16.333 2.807 -15.712 1.00 94.19 213 ARG A N 1
ATOM 1656 C CA . ARG A 1 213 ? -16.920 1.602 -16.333 1.00 94.19 213 ARG A CA 1
ATOM 1657 C C . ARG A 1 213 ? -16.231 0.285 -15.943 1.00 94.19 213 ARG A C 1
ATOM 1659 O O . ARG A 1 213 ? -16.852 -0.767 -16.014 1.00 94.19 213 ARG A O 1
ATOM 1666 N N . ALA A 1 214 ? -14.938 0.328 -15.634 1.00 95.06 214 ALA A N 1
ATOM 1667 C CA . ALA A 1 214 ? -14.152 -0.855 -15.285 1.00 95.06 214 ALA A CA 1
ATOM 1668 C C . ALA A 1 214 ? -14.334 -1.310 -13.826 1.00 95.06 214 ALA A C 1
ATOM 1670 O O . ALA A 1 214 ? -13.807 -2.359 -13.466 1.00 95.06 214 ALA A O 1
ATOM 1671 N N . VAL A 1 215 ? -15.030 -0.528 -12.993 1.00 94.94 215 VAL A N 1
ATOM 1672 C CA . VAL A 1 215 ? -15.177 -0.790 -11.559 1.00 94.94 215 VAL A CA 1
ATOM 1673 C C . VAL A 1 215 ? -16.595 -1.272 -11.274 1.00 94.94 215 VAL A C 1
ATOM 1675 O O . VAL A 1 215 ? -17.568 -0.615 -11.635 1.00 94.94 215 VAL A O 1
ATOM 1678 N N . ASP A 1 216 ? -16.702 -2.418 -10.605 1.00 93.81 216 ASP A N 1
ATOM 1679 C CA . ASP A 1 216 ? -17.951 -2.882 -10.004 1.00 93.81 216 ASP A CA 1
ATOM 1680 C C . ASP A 1 216 ? -18.056 -2.315 -8.583 1.00 93.81 216 ASP A C 1
ATOM 1682 O O . ASP A 1 216 ? -17.370 -2.760 -7.660 1.00 93.81 216 ASP A O 1
ATOM 1686 N N . VAL A 1 217 ? -18.878 -1.278 -8.423 1.00 92.56 217 VAL A N 1
ATOM 1687 C CA . VAL A 1 217 ? -19.009 -0.551 -7.153 1.00 92.56 217 VAL A CA 1
ATOM 1688 C C . VAL A 1 217 ? -19.685 -1.400 -6.082 1.00 92.56 217 VAL A C 1
ATOM 1690 O O . VAL A 1 217 ? -19.358 -1.250 -4.905 1.00 92.56 217 VAL A O 1
ATOM 1693 N N . ASP A 1 218 ? -20.578 -2.313 -6.468 1.00 92.81 218 ASP A N 1
ATOM 1694 C CA . ASP A 1 218 ? -21.287 -3.169 -5.521 1.00 92.81 218 ASP A CA 1
ATOM 1695 C C . ASP A 1 218 ? -20.314 -4.175 -4.874 1.00 92.81 218 ASP A C 1
ATOM 1697 O O . ASP A 1 218 ? -20.299 -4.309 -3.645 1.00 92.81 218 ASP A O 1
ATOM 1701 N N . ASP A 1 219 ? -19.424 -4.796 -5.665 1.00 92.19 219 ASP A N 1
ATOM 1702 C CA . ASP A 1 219 ? -18.359 -5.680 -5.149 1.00 92.19 219 ASP A CA 1
ATOM 1703 C C . ASP A 1 219 ? -17.357 -4.908 -4.277 1.00 92.19 219 ASP A C 1
ATOM 1705 O O . ASP A 1 219 ? -16.986 -5.364 -3.191 1.00 92.19 219 ASP A O 1
ATOM 1709 N N . VAL A 1 220 ? -16.944 -3.705 -4.697 1.00 90.81 220 VAL A N 1
ATOM 1710 C CA . VAL A 1 220 ? -16.043 -2.859 -3.895 1.00 90.81 220 VAL A CA 1
ATOM 1711 C C . VAL A 1 220 ? -16.686 -2.506 -2.553 1.00 90.81 220 VAL A C 1
ATOM 1713 O O . VAL A 1 220 ? -16.067 -2.703 -1.504 1.00 90.81 220 VAL A O 1
ATOM 1716 N N . ALA A 1 221 ? -17.940 -2.051 -2.556 1.00 91.25 221 ALA A N 1
ATOM 1717 C CA . ALA A 1 221 ? -18.671 -1.713 -1.341 1.00 91.25 221 ALA A CA 1
ATOM 1718 C C . ALA A 1 221 ? -18.789 -2.919 -0.395 1.00 91.25 221 ALA A C 1
ATOM 1720 O O . ALA A 1 221 ? -18.515 -2.802 0.805 1.00 91.25 221 ALA A O 1
ATOM 1721 N N . GLU A 1 222 ? -19.140 -4.095 -0.920 1.00 91.75 222 GLU A N 1
ATOM 1722 C CA . GLU A 1 222 ? -19.253 -5.314 -0.121 1.00 91.75 222 GLU A CA 1
ATOM 1723 C C . GLU A 1 222 ? -17.906 -5.759 0.468 1.00 91.75 222 GLU A C 1
ATOM 1725 O O . GLU A 1 222 ? -17.833 -6.148 1.645 1.00 91.75 222 GLU A O 1
ATOM 1730 N N . ARG A 1 223 ? -16.819 -5.670 -0.305 1.00 90.31 223 ARG A N 1
ATOM 1731 C CA . ARG A 1 223 ? -15.476 -5.991 0.186 1.00 90.31 223 ARG A CA 1
ATOM 1732 C C . ARG A 1 223 ? -15.065 -5.056 1.305 1.00 90.31 223 ARG A C 1
ATOM 1734 O O . ARG A 1 223 ? -14.669 -5.549 2.360 1.00 90.31 223 ARG A O 1
ATOM 1741 N N . VAL A 1 224 ? -15.216 -3.744 1.128 1.00 89.50 224 VAL A N 1
ATOM 1742 C CA . VAL A 1 224 ? -14.802 -2.769 2.145 1.00 89.50 224 VAL A CA 1
ATOM 1743 C C . VAL A 1 224 ? -15.594 -2.937 3.446 1.00 89.50 224 VAL A C 1
ATOM 1745 O O . VAL A 1 224 ? -15.011 -2.904 4.538 1.00 89.50 224 VAL A O 1
ATOM 1748 N N . LEU A 1 225 ? -16.897 -3.225 3.360 1.00 90.06 225 LEU A N 1
ATOM 1749 C CA . LEU A 1 225 ? -17.709 -3.559 4.533 1.00 90.06 225 LEU A CA 1
ATOM 1750 C C . LEU A 1 225 ? -17.158 -4.778 5.280 1.00 90.06 225 LEU A C 1
ATOM 1752 O O . LEU A 1 225 ? -17.019 -4.747 6.506 1.00 90.06 225 LEU A O 1
ATOM 1756 N N . ASN A 1 226 ? -16.818 -5.847 4.560 1.00 89.56 226 ASN A N 1
ATOM 1757 C CA . ASN A 1 226 ? -16.399 -7.110 5.160 1.00 89.56 226 ASN A CA 1
ATOM 1758 C C . ASN A 1 226 ? -14.958 -7.110 5.688 1.00 89.56 226 ASN A C 1
ATOM 1760 O O . ASN A 1 226 ? -14.695 -7.728 6.727 1.00 89.56 226 ASN A O 1
ATOM 1764 N N . THR A 1 227 ? -14.021 -6.460 4.998 1.00 85.88 227 THR A N 1
ATOM 1765 C CA . THR A 1 227 ? -12.598 -6.462 5.369 1.00 85.88 227 THR A CA 1
ATOM 1766 C C . THR A 1 227 ? -12.230 -5.339 6.325 1.00 85.88 227 THR A C 1
ATOM 1768 O O . THR A 1 227 ? -11.383 -5.561 7.190 1.00 85.88 227 THR A O 1
ATOM 1771 N N . HIS A 1 228 ? -12.883 -4.178 6.241 1.00 87.19 228 HIS A N 1
ATOM 1772 C CA . HIS A 1 228 ? -12.549 -3.025 7.073 1.00 87.19 228 HIS A CA 1
ATOM 1773 C C . HIS A 1 228 ? -13.623 -2.744 8.124 1.00 87.19 228 HIS A C 1
ATOM 1775 O O . HIS A 1 228 ? -13.349 -2.867 9.318 1.00 87.19 228 HIS A O 1
ATOM 1781 N N . PHE A 1 229 ? -14.852 -2.407 7.724 1.00 88.81 229 PHE A N 1
ATOM 1782 C CA . PHE A 1 229 ? -15.800 -1.782 8.658 1.00 88.81 229 PHE A CA 1
ATOM 1783 C C . PHE A 1 229 ? -16.379 -2.747 9.675 1.00 88.81 229 PHE A C 1
ATOM 1785 O O . PHE A 1 229 ? -16.278 -2.502 10.874 1.00 88.81 229 PHE A O 1
ATOM 1792 N N . ILE A 1 230 ? -16.928 -3.877 9.233 1.00 90.88 230 ILE A N 1
ATOM 1793 C CA . ILE A 1 230 ? -17.494 -4.878 10.140 1.00 90.88 230 ILE A CA 1
ATOM 1794 C C . ILE A 1 230 ? -16.417 -5.398 11.101 1.00 90.88 230 ILE A C 1
ATOM 1796 O O . ILE A 1 230 ? -16.683 -5.578 12.292 1.00 90.88 230 ILE A O 1
ATOM 1800 N N . ARG A 1 231 ? -15.186 -5.607 10.609 1.00 89.69 231 ARG A N 1
ATOM 1801 C CA . ARG A 1 231 ? -14.059 -6.040 11.450 1.00 89.69 231 ARG A CA 1
ATOM 1802 C C . ARG A 1 231 ? -13.697 -4.986 12.492 1.00 89.69 231 ARG A C 1
ATOM 1804 O O . ARG A 1 231 ? -13.500 -5.354 13.650 1.00 89.69 231 ARG A O 1
ATOM 1811 N N . ASP A 1 232 ? -13.650 -3.712 12.114 1.00 89.94 232 ASP A N 1
ATOM 1812 C CA . ASP A 1 232 ? -13.317 -2.628 13.038 1.00 89.94 232 ASP A CA 1
ATOM 1813 C C . ASP A 1 232 ? -14.434 -2.369 14.060 1.00 89.94 232 ASP A C 1
ATOM 1815 O O . ASP A 1 232 ? -14.164 -2.312 15.257 1.00 89.94 232 ASP A O 1
ATOM 1819 N N . LEU A 1 233 ? -15.704 -2.341 13.641 1.00 90.25 233 LEU A N 1
ATOM 1820 C CA . LEU A 1 233 ? -16.858 -2.219 14.542 1.00 90.25 233 LEU A CA 1
ATOM 1821 C C . LEU A 1 233 ? -16.877 -3.350 15.582 1.00 90.25 233 LEU A C 1
ATOM 1823 O O . LEU A 1 233 ? -16.983 -3.099 16.785 1.00 90.25 233 LEU A O 1
ATOM 1827 N N . MET A 1 234 ? -16.706 -4.602 15.142 1.00 90.62 234 MET A N 1
ATOM 1828 C CA . MET A 1 234 ? -16.619 -5.756 16.043 1.00 90.62 234 MET A CA 1
ATOM 1829 C C . MET A 1 234 ? -15.401 -5.684 16.967 1.00 90.62 234 MET A C 1
ATOM 1831 O O . MET A 1 234 ? -15.507 -6.002 18.155 1.00 90.62 234 MET A O 1
ATOM 1835 N N . GLY A 1 235 ? -14.244 -5.300 16.425 1.00 90.88 235 GLY A N 1
ATOM 1836 C CA . GLY A 1 235 ? -12.993 -5.166 17.164 1.00 90.88 235 GLY A CA 1
ATOM 1837 C C . GLY A 1 235 ? -13.098 -4.112 18.260 1.00 90.88 235 GLY A C 1
ATOM 1838 O O . GLY A 1 235 ? -12.812 -4.403 19.422 1.00 90.88 235 GLY A O 1
ATOM 1839 N N . ASN A 1 236 ? -13.601 -2.929 17.914 1.00 91.56 236 ASN A N 1
ATOM 1840 C CA . ASN A 1 236 ? -13.782 -1.808 18.827 1.00 91.56 236 ASN A CA 1
ATOM 1841 C C . ASN A 1 236 ? -14.847 -2.097 19.885 1.00 91.56 236 ASN A C 1
ATOM 1843 O O . ASN A 1 236 ? -14.624 -1.792 21.055 1.00 91.56 236 ASN A O 1
ATOM 1847 N N . LEU A 1 237 ? -15.959 -2.751 19.529 1.00 90.38 237 LEU A N 1
ATOM 1848 C CA . LEU A 1 237 ? -16.982 -3.149 20.499 1.00 90.38 237 LEU A CA 1
ATOM 1849 C C . LEU A 1 237 ? -16.438 -4.171 21.512 1.00 90.38 237 LEU A C 1
ATOM 1851 O O . LEU A 1 237 ? -16.629 -4.018 22.721 1.00 90.38 237 LEU A O 1
ATOM 1855 N N . ARG A 1 238 ? -15.696 -5.186 21.044 1.00 90.88 238 ARG A N 1
ATOM 1856 C CA . ARG A 1 238 ? -15.021 -6.152 21.930 1.00 90.88 238 ARG A CA 1
ATOM 1857 C C . ARG A 1 238 ? -13.987 -5.466 22.818 1.00 90.88 238 ARG A C 1
ATOM 1859 O O . ARG A 1 238 ? -13.985 -5.690 24.027 1.00 90.88 238 ARG A O 1
ATOM 1866 N N . ALA A 1 239 ? -13.151 -4.605 22.238 1.00 90.25 239 ALA A N 1
ATOM 1867 C CA . ALA A 1 239 ? -12.136 -3.857 22.966 1.00 90.25 239 ALA A CA 1
ATOM 1868 C C . ALA A 1 239 ? -12.761 -2.946 24.028 1.00 90.25 239 ALA A C 1
ATOM 1870 O O . ALA A 1 239 ? -12.255 -2.897 25.146 1.00 90.25 239 ALA A O 1
ATOM 1871 N N . PHE A 1 240 ? -13.884 -2.289 23.722 1.00 90.75 240 PHE A N 1
ATOM 1872 C CA . PHE A 1 240 ? -14.639 -1.469 24.667 1.00 90.75 240 PHE A CA 1
ATOM 1873 C C . PHE A 1 240 ? -15.154 -2.289 25.857 1.00 90.75 240 PHE A C 1
ATOM 1875 O O . PHE A 1 240 ? -15.041 -1.842 26.999 1.00 90.75 240 PHE A O 1
ATOM 1882 N N . ALA A 1 241 ? -15.663 -3.501 25.616 1.00 87.62 241 ALA A N 1
ATOM 1883 C CA . ALA A 1 241 ? -16.138 -4.389 26.676 1.00 87.62 241 ALA A CA 1
ATOM 1884 C C . ALA A 1 241 ? -14.998 -4.926 27.567 1.00 87.62 241 ALA A C 1
ATOM 1886 O O . ALA A 1 241 ? -15.185 -5.106 28.771 1.00 87.62 241 ALA A O 1
ATOM 1887 N N . SER A 1 242 ? -13.806 -5.161 27.003 1.00 88.94 242 SER A N 1
ATOM 1888 C CA . SER A 1 242 ? -12.645 -5.710 27.722 1.00 88.94 242 SER A CA 1
ATOM 1889 C C . SER A 1 242 ? -11.590 -4.673 28.132 1.00 88.94 242 SER A C 1
ATOM 1891 O O . SER A 1 242 ? -10.486 -5.051 28.534 1.00 88.94 242 SER A O 1
ATOM 1893 N N . GLN A 1 243 ? -11.876 -3.377 27.995 1.00 90.12 243 GLN A N 1
ATOM 1894 C CA . GLN A 1 243 ? -10.868 -2.327 28.145 1.00 90.12 243 GLN A CA 1
ATOM 1895 C C . GLN A 1 243 ? -10.324 -2.181 29.572 1.00 90.12 243 GLN A C 1
ATOM 1897 O O . GLN A 1 243 ? -10.958 -2.538 30.566 1.00 90.12 243 GLN A O 1
ATOM 1902 N N . THR A 1 244 ? -9.143 -1.568 29.667 1.00 88.75 244 THR A N 1
ATOM 1903 C CA . THR A 1 244 ? -8.520 -1.188 30.941 1.00 88.75 244 THR A CA 1
ATOM 1904 C C . THR A 1 244 ? -8.644 0.317 31.166 1.00 88.75 244 THR A C 1
ATOM 1906 O O . THR A 1 244 ? -8.703 1.098 30.222 1.00 88.75 244 THR A O 1
ATOM 1909 N N . GLY A 1 245 ? -8.683 0.749 32.424 1.00 88.12 245 GLY A N 1
ATOM 1910 C CA . GLY A 1 245 ? -8.650 2.165 32.775 1.00 88.12 245 GLY A CA 1
ATOM 1911 C C . GLY A 1 245 ? -7.213 2.664 32.895 1.00 88.12 245 GLY A C 1
ATOM 1912 O O . GLY A 1 245 ? -6.386 2.018 33.540 1.00 88.12 245 GLY A O 1
ATOM 1913 N N . ARG A 1 246 ? -6.904 3.836 32.337 1.00 90.31 246 ARG A N 1
ATOM 1914 C CA . ARG A 1 246 ? -5.591 4.487 32.485 1.00 90.31 246 ARG A CA 1
ATOM 1915 C C . ARG A 1 246 ? -5.734 5.783 33.270 1.00 90.31 246 ARG A C 1
ATOM 1917 O O . ARG A 1 246 ? -6.593 6.611 32.975 1.00 90.31 246 ARG A O 1
ATOM 1924 N N . CYS A 1 247 ? -4.879 5.987 34.271 1.00 90.62 247 CYS A N 1
ATOM 1925 C CA . CYS A 1 247 ? -4.792 7.289 34.926 1.00 90.62 247 CYS A CA 1
ATOM 1926 C C . CYS A 1 247 ? -4.040 8.285 34.037 1.00 90.62 247 CYS A C 1
ATOM 1928 O O . CYS A 1 247 ? -2.919 8.008 33.613 1.00 90.62 247 CYS A O 1
ATOM 1930 N N . THR A 1 248 ? -4.618 9.463 33.807 1.00 88.00 248 THR A N 1
ATOM 1931 C CA . THR A 1 248 ? -4.009 10.508 32.968 1.00 88.00 248 THR A CA 1
ATOM 1932 C C . THR A 1 248 ? -2.756 11.127 33.583 1.00 88.00 248 THR A C 1
ATOM 1934 O O . THR A 1 248 ? -1.867 11.545 32.854 1.00 88.00 248 THR A O 1
ATOM 1937 N N . LYS A 1 249 ? -2.652 11.159 34.918 1.00 89.56 249 LYS A N 1
ATOM 1938 C CA . LYS A 1 249 ? -1.547 11.828 35.622 1.00 89.56 249 LYS A CA 1
ATOM 1939 C C . LYS A 1 249 ? -0.313 10.942 35.807 1.00 89.56 249 LYS A C 1
ATOM 1941 O O . LYS A 1 249 ? 0.804 11.414 35.663 1.00 89.56 249 LYS A O 1
ATOM 1946 N N . CYS A 1 250 ? -0.502 9.671 36.167 1.00 90.25 250 CYS A N 1
ATOM 1947 C CA . CYS A 1 250 ? 0.600 8.755 36.500 1.00 90.25 250 CYS A CA 1
ATOM 1948 C C . CYS A 1 250 ? 0.738 7.573 35.532 1.00 90.25 250 CYS A C 1
ATOM 1950 O O . CYS A 1 250 ? 1.500 6.650 35.810 1.00 90.25 250 CYS A O 1
ATOM 1952 N N . ALA A 1 251 ? -0.056 7.550 34.455 1.00 87.62 251 ALA A N 1
ATOM 1953 C CA . ALA A 1 251 ? -0.099 6.495 33.440 1.00 87.62 251 ALA A CA 1
ATOM 1954 C C . ALA A 1 251 ? -0.324 5.062 33.970 1.00 87.62 251 ALA A C 1
ATOM 1956 O O . ALA A 1 251 ? -0.208 4.105 33.205 1.00 87.62 251 ALA A O 1
ATOM 1957 N N . THR A 1 252 ? -0.690 4.896 35.247 1.00 88.94 252 THR A N 1
ATOM 1958 C CA . THR A 1 252 ? -0.943 3.577 35.838 1.00 88.94 252 THR A CA 1
ATOM 1959 C C . THR A 1 252 ? -2.197 2.969 35.213 1.00 88.94 252 THR A C 1
ATOM 1961 O O . THR A 1 252 ? -3.228 3.642 35.096 1.00 88.94 252 THR A O 1
ATOM 1964 N N . LYS A 1 253 ? -2.088 1.703 34.799 1.00 89.56 253 LYS A N 1
ATOM 1965 C CA . LYS A 1 253 ? -3.158 0.928 34.164 1.00 89.56 253 LYS A CA 1
ATOM 1966 C C . LYS A 1 253 ? -3.889 0.091 35.213 1.00 89.56 253 LYS A C 1
ATOM 1968 O O . LYS A 1 253 ? -3.258 -0.547 36.052 1.00 89.56 253 LYS A O 1
ATOM 1973 N N . TYR A 1 254 ? -5.214 0.073 35.144 1.00 88.69 254 TYR A N 1
ATOM 1974 C CA . TYR A 1 254 ? -6.089 -0.689 36.027 1.00 88.69 254 TYR A CA 1
ATOM 1975 C C . TYR A 1 254 ? -7.004 -1.582 35.197 1.00 88.69 254 TYR A C 1
ATOM 1977 O O . TYR A 1 254 ? -7.708 -1.103 34.313 1.00 88.69 254 TYR A O 1
ATOM 1985 N N . ARG A 1 255 ? -7.053 -2.881 35.514 1.00 88.44 255 ARG A N 1
ATOM 1986 C CA . ARG A 1 255 ? -7.966 -3.821 34.841 1.00 88.44 255 ARG A CA 1
ATOM 1987 C C . ARG A 1 255 ? -9.442 -3.448 35.028 1.00 88.44 255 ARG A C 1
ATOM 1989 O O . ARG A 1 255 ? -10.250 -3.719 34.155 1.00 88.44 255 ARG A O 1
ATOM 1996 N N . ARG A 1 256 ? -9.803 -2.859 36.170 1.00 86.81 256 ARG A N 1
ATOM 1997 C CA . ARG A 1 256 ? -11.159 -2.384 36.482 1.00 86.81 256 ARG A CA 1
ATOM 1998 C C . ARG A 1 256 ? -11.090 -0.962 37.018 1.00 86.81 256 ARG A C 1
ATOM 2000 O O . ARG A 1 256 ? -10.127 -0.612 37.700 1.00 86.81 256 ARG A O 1
ATOM 2007 N N . MET A 1 257 ? -12.116 -0.165 36.734 1.00 86.75 257 MET A N 1
ATOM 2008 C CA . MET A 1 257 ? -12.243 1.185 37.278 1.00 86.75 257 MET A CA 1
ATOM 2009 C C . MET A 1 257 ? -12.307 1.119 38.817 1.00 86.75 257 MET A C 1
ATOM 2011 O O . MET A 1 257 ? -13.126 0.363 39.347 1.00 86.75 257 MET A O 1
ATOM 2015 N N . PRO A 1 258 ? -11.473 1.873 39.559 1.00 88.81 258 PRO A N 1
ATOM 2016 C CA . PRO A 1 258 ? -11.600 1.957 41.010 1.00 88.81 258 PRO A CA 1
ATOM 2017 C C . PRO A 1 258 ? -12.981 2.494 41.404 1.00 88.81 258 PRO A C 1
ATOM 2019 O O . PRO A 1 258 ? -13.434 3.483 40.831 1.00 88.81 258 PRO A O 1
ATOM 2022 N N . LEU A 1 259 ? -13.618 1.900 42.420 1.00 87.94 259 LEU A N 1
ATOM 2023 C CA . LEU A 1 259 ? -14.954 2.312 42.890 1.00 87.94 259 LEU A CA 1
ATOM 2024 C C . LEU A 1 259 ? -15.010 3.782 43.335 1.00 87.94 259 LEU A C 1
ATOM 2026 O O . LEU A 1 259 ? -16.034 4.437 43.194 1.00 87.94 259 LEU A O 1
ATOM 2030 N N . ALA A 1 260 ? -13.889 4.325 43.817 1.00 84.94 260 ALA A N 1
ATOM 2031 C CA . ALA A 1 260 ? -13.767 5.733 44.189 1.00 84.94 260 ALA A CA 1
ATOM 2032 C C . ALA A 1 260 ? -13.719 6.699 42.982 1.00 84.94 260 ALA A C 1
ATOM 2034 O O . ALA A 1 260 ? -13.623 7.910 43.177 1.00 84.94 260 ALA A O 1
ATOM 2035 N N . GLY A 1 261 ? -13.678 6.194 41.741 1.00 82.81 261 GLY A N 1
ATOM 2036 C CA . GLY A 1 261 ? -13.554 6.991 40.511 1.00 82.81 261 GLY A CA 1
ATOM 2037 C C . GLY A 1 261 ? -12.217 7.732 40.348 1.00 82.81 261 GLY A C 1
ATOM 2038 O O . GLY A 1 261 ? -12.008 8.440 39.363 1.00 82.81 261 GLY A O 1
ATOM 2039 N N . LYS A 1 262 ? -11.296 7.573 41.304 1.00 88.75 262 LYS A N 1
ATOM 2040 C CA . LYS A 1 262 ? -9.988 8.232 41.361 1.00 88.75 262 LYS A CA 1
ATOM 2041 C C . LYS A 1 262 ? -8.874 7.197 41.422 1.00 88.75 262 LYS A C 1
ATOM 2043 O O . LYS A 1 262 ? -9.042 6.102 41.956 1.00 88.75 262 LYS A O 1
ATOM 2048 N N . CYS A 1 263 ? -7.716 7.560 40.887 1.00 89.75 263 CYS A N 1
ATOM 2049 C CA . CYS A 1 263 ? -6.518 6.741 40.946 1.00 89.75 263 CYS A CA 1
ATOM 2050 C C . CYS A 1 263 ? -6.039 6.621 42.405 1.00 89.75 263 CYS A C 1
ATOM 2052 O O . CYS A 1 263 ? -5.717 7.647 43.008 1.00 89.75 263 CYS A O 1
ATOM 2054 N N . PRO A 1 264 ? -5.910 5.404 42.963 1.00 88.25 264 PRO A N 1
ATOM 2055 C CA . PRO A 1 264 ? -5.446 5.207 44.337 1.00 88.25 264 PRO A CA 1
ATOM 2056 C C . PRO A 1 264 ? -3.995 5.656 44.570 1.00 88.25 264 PRO A C 1
ATOM 2058 O O . PRO A 1 264 ? -3.613 5.899 45.706 1.00 88.25 264 PRO A O 1
ATOM 2061 N N . LYS A 1 265 ? -3.182 5.790 43.510 1.00 88.69 265 LYS A N 1
ATOM 2062 C CA . LYS A 1 265 ? -1.764 6.172 43.616 1.00 88.69 265 LYS A CA 1
ATOM 2063 C C . LYS A 1 265 ? -1.539 7.686 43.647 1.00 88.69 265 LYS A C 1
ATOM 2065 O O . LYS A 1 265 ? -0.617 8.149 44.304 1.00 88.69 265 LYS A O 1
ATOM 2070 N N . CYS A 1 266 ? -2.331 8.462 42.903 1.00 90.00 266 CYS A N 1
ATOM 2071 C CA . CYS A 1 266 ? -2.077 9.899 42.723 1.00 90.00 266 CYS A CA 1
ATOM 2072 C C . CYS A 1 266 ? -3.329 10.789 42.792 1.00 90.00 266 CYS A C 1
ATOM 2074 O O . CYS A 1 266 ? -3.242 11.977 42.483 1.00 90.00 266 CYS A O 1
ATOM 2076 N N . GLY A 1 267 ? -4.504 10.223 43.092 1.00 87.56 267 GLY A N 1
ATOM 2077 C CA . GLY A 1 267 ? -5.784 10.938 43.155 1.00 87.56 267 GLY A CA 1
ATOM 2078 C C . GLY A 1 267 ? -6.327 11.443 41.810 1.00 87.56 267 GLY A C 1
ATOM 2079 O O . GLY A 1 267 ? -7.365 12.098 41.785 1.00 87.56 267 GLY A O 1
ATOM 2080 N N . GLY A 1 268 ? -5.644 11.159 40.694 1.00 88.75 268 GLY A N 1
ATOM 2081 C CA . GLY A 1 268 ? -6.021 11.621 39.353 1.00 88.75 268 GLY A CA 1
ATOM 2082 C C . GLY A 1 268 ? -7.223 10.877 38.766 1.00 88.75 268 GLY A C 1
ATOM 2083 O O . GLY A 1 268 ? -7.577 9.791 39.224 1.00 88.75 268 GLY A O 1
ATOM 2084 N N . LYS A 1 269 ? -7.835 11.438 37.718 1.00 88.50 269 LYS A N 1
ATOM 2085 C CA . LYS A 1 269 ? -8.944 10.794 37.001 1.00 88.50 269 LYS A CA 1
ATOM 2086 C C . LYS A 1 269 ? -8.442 9.553 36.255 1.00 88.50 269 LYS A C 1
ATOM 2088 O O . LYS A 1 269 ? -7.357 9.563 35.667 1.00 88.50 269 LYS A O 1
ATOM 2093 N N . VAL A 1 270 ? -9.221 8.479 36.315 1.00 88.56 270 VAL A N 1
ATOM 2094 C CA . VAL A 1 270 ? -9.012 7.280 35.499 1.00 88.56 270 VAL A CA 1
ATOM 2095 C C . VAL A 1 270 ? -9.964 7.385 34.317 1.00 88.56 270 VAL A C 1
ATOM 2097 O O . VAL A 1 270 ? -11.159 7.566 34.522 1.00 88.56 270 VAL A O 1
ATOM 2100 N N . ASN A 1 271 ? -9.434 7.329 33.100 1.00 87.12 271 ASN A N 1
ATOM 2101 C CA . ASN A 1 271 ? -10.230 7.371 31.880 1.00 87.12 271 ASN A CA 1
ATOM 2102 C C . ASN A 1 271 ? -10.242 5.989 31.218 1.00 87.12 271 ASN A C 1
ATOM 2104 O O . ASN A 1 271 ? -9.294 5.209 31.358 1.00 87.12 271 ASN A O 1
ATOM 2108 N N . GLN A 1 272 ? -11.327 5.713 30.499 1.00 87.06 272 GLN A N 1
ATOM 2109 C CA . GLN A 1 272 ? -11.418 4.609 29.547 1.00 87.06 272 GLN A CA 1
ATOM 2110 C C . GLN A 1 272 ? -10.433 4.832 28.394 1.00 87.06 272 GLN A C 1
ATOM 2112 O O . GLN A 1 272 ? -10.138 5.976 28.047 1.00 87.06 272 GLN A O 1
ATOM 2117 N N . THR A 1 273 ? -9.895 3.746 27.844 1.00 84.12 273 THR A N 1
ATOM 2118 C CA . THR A 1 273 ? -8.969 3.797 26.703 1.00 84.12 273 THR A CA 1
ATOM 2119 C C . THR A 1 273 ? -9.695 3.798 25.366 1.00 84.12 273 THR A C 1
ATOM 2121 O O . THR A 1 273 ? -9.174 4.348 24.405 1.00 84.12 273 THR A O 1
ATOM 2124 N N . VAL A 1 274 ? -10.880 3.188 25.309 1.00 87.38 274 VAL A N 1
ATOM 2125 C CA . VAL A 1 274 ? -11.736 3.147 24.123 1.00 87.38 274 VAL A CA 1
ATOM 2126 C C . VAL A 1 274 ? -13.011 3.918 24.440 1.00 87.38 274 VAL A C 1
ATOM 2128 O O . VAL A 1 274 ? -13.687 3.639 25.431 1.00 87.38 274 VAL A O 1
ATOM 2131 N N . HIS A 1 275 ? -13.326 4.903 23.605 1.00 87.00 275 HIS A N 1
ATOM 2132 C CA . HIS A 1 275 ? -14.506 5.752 23.751 1.00 87.00 275 HIS A CA 1
ATOM 2133 C C . HIS A 1 275 ? -15.640 5.284 22.836 1.00 87.00 275 HIS A C 1
ATOM 2135 O O . HIS A 1 275 ? -15.386 4.737 21.766 1.00 87.00 275 HIS A O 1
ATOM 2141 N N . GLU A 1 276 ? -16.883 5.571 23.224 1.00 87.00 276 GLU A N 1
ATOM 2142 C CA . GLU A 1 276 ? -18.088 5.259 22.441 1.00 87.00 276 GLU A CA 1
ATOM 2143 C C . GLU A 1 276 ? -18.009 5.773 20.994 1.00 87.00 276 GLU A C 1
ATOM 2145 O O . GLU A 1 276 ? -18.298 5.030 20.060 1.00 87.00 276 GLU A O 1
ATOM 2150 N N . ALA A 1 277 ? -17.529 7.005 20.793 1.00 84.75 277 ALA A N 1
ATOM 2151 C CA . ALA A 1 277 ? -17.372 7.594 19.461 1.00 84.75 277 ALA A CA 1
ATOM 2152 C C . ALA A 1 277 ? -16.458 6.764 18.540 1.00 84.75 277 ALA A C 1
A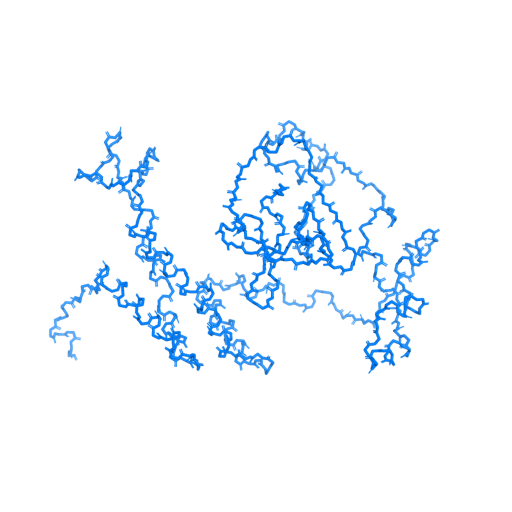TOM 2154 O O . ALA A 1 277 ? -16.687 6.701 17.337 1.00 84.75 277 ALA A O 1
ATOM 2155 N N . SER A 1 278 ? -15.454 6.079 19.101 1.00 83.81 278 SER A N 1
ATOM 2156 C CA . SER A 1 278 ? -14.583 5.183 18.333 1.00 83.81 278 SER A CA 1
ATOM 2157 C C . SER A 1 278 ? -15.317 3.930 17.864 1.00 83.81 278 SER A C 1
ATOM 2159 O O . SER A 1 278 ? -14.981 3.390 16.819 1.00 83.81 278 SER A O 1
ATOM 2161 N N . VAL A 1 279 ? -16.308 3.463 18.629 1.00 85.12 279 VAL A N 1
ATOM 2162 C CA . VAL A 1 279 ? -17.113 2.286 18.278 1.00 85.12 279 VAL A CA 1
ATOM 2163 C C . VAL A 1 279 ? -18.184 2.651 17.249 1.00 85.12 279 VAL A C 1
ATOM 2165 O O . VAL A 1 279 ? -18.437 1.874 16.340 1.00 85.12 279 VAL A O 1
ATOM 2168 N N . LYS A 1 280 ? -18.779 3.848 17.345 1.00 85.81 280 LYS A N 1
ATOM 2169 C CA . LYS A 1 280 ? -19.829 4.317 16.421 1.00 85.81 280 LYS A CA 1
ATOM 2170 C C . LYS A 1 280 ? -19.304 4.874 15.093 1.00 85.81 280 LYS A C 1
ATOM 2172 O O . LYS A 1 280 ? -20.090 5.045 14.166 1.00 85.81 280 LYS A O 1
ATOM 2177 N N . LYS A 1 281 ? -17.993 5.117 14.973 1.00 82.19 281 LYS A N 1
ATOM 2178 C CA . LYS A 1 281 ? -17.377 5.823 13.839 1.00 82.19 281 LYS A CA 1
ATOM 2179 C C . LYS A 1 281 ? -17.769 5.272 12.463 1.00 82.19 281 LYS A C 1
ATOM 2181 O O . LYS A 1 281 ? -17.886 6.060 11.550 1.00 82.19 281 LYS A O 1
ATOM 2186 N N . TYR A 1 282 ? -17.987 3.971 12.276 1.00 84.94 282 TYR A N 1
ATOM 2187 C CA . TYR A 1 282 ? -18.302 3.421 10.942 1.00 84.94 282 TYR A CA 1
ATOM 2188 C C . TYR A 1 282 ? -19.728 2.907 10.779 1.00 84.94 282 TYR A C 1
ATOM 2190 O O . TYR A 1 282 ? -20.082 2.400 9.716 1.00 84.94 282 TYR A O 1
ATOM 2198 N N . LEU A 1 283 ? -20.562 3.049 11.806 1.00 87.75 283 LEU A N 1
ATOM 2199 C CA . LEU A 1 283 ? -21.889 2.448 11.828 1.00 87.75 283 LEU A CA 1
ATOM 2200 C C . LEU A 1 283 ? -22.838 3.120 10.830 1.00 87.75 283 LEU A C 1
ATOM 2202 O O . LEU A 1 283 ? -23.420 2.447 9.984 1.00 87.75 283 LEU A O 1
ATOM 2206 N N . GLU A 1 284 ? -22.930 4.451 10.871 1.00 87.31 284 GLU A N 1
ATOM 2207 C CA . GLU A 1 284 ? -23.807 5.218 9.974 1.00 87.31 284 GLU A CA 1
ATOM 2208 C C . GLU A 1 284 ? -23.439 5.025 8.502 1.00 87.31 284 GLU A C 1
ATOM 2210 O O . GLU A 1 284 ? -24.305 4.823 7.654 1.00 87.31 284 GLU A O 1
ATOM 2215 N N . MET A 1 285 ? -22.144 5.028 8.194 1.00 85.19 285 MET A N 1
ATOM 2216 C CA . MET A 1 285 ? -21.664 4.803 6.834 1.00 85.19 285 MET A CA 1
ATOM 2217 C C . MET A 1 285 ? -21.925 3.371 6.370 1.00 85.19 285 MET A C 1
ATOM 2219 O O . MET A 1 285 ? -22.388 3.181 5.250 1.00 85.19 285 MET A O 1
ATOM 2223 N N . SER A 1 286 ? -21.719 2.374 7.238 1.00 89.94 286 SER A N 1
ATOM 2224 C CA . SER A 1 286 ? -22.030 0.980 6.900 1.00 89.94 286 SER A CA 1
ATOM 2225 C C . SER A 1 286 ? -23.507 0.806 6.538 1.00 89.94 286 SER A C 1
ATOM 2227 O O . SER A 1 286 ? -23.828 0.085 5.595 1.00 89.94 286 SER A O 1
ATOM 2229 N N . ARG A 1 287 ? -24.406 1.518 7.234 1.00 89.56 287 ARG A N 1
ATOM 2230 C CA . ARG A 1 287 ? -25.841 1.547 6.917 1.00 89.56 287 ARG A CA 1
ATOM 2231 C C . ARG A 1 287 ? -26.120 2.202 5.567 1.00 89.56 287 ARG A C 1
ATOM 2233 O O . ARG A 1 287 ? -26.778 1.587 4.735 1.00 89.56 287 ARG A O 1
ATOM 2240 N N . ARG A 1 288 ? -25.561 3.391 5.313 1.00 88.62 288 ARG A N 1
ATOM 2241 C CA . ARG A 1 288 ? -25.719 4.083 4.018 1.00 88.62 288 ARG A CA 1
ATOM 2242 C C . ARG A 1 288 ? -25.250 3.225 2.846 1.00 88.62 288 ARG A C 1
ATOM 2244 O O . ARG A 1 288 ? -25.918 3.186 1.820 1.00 88.62 288 ARG A O 1
ATOM 2251 N N . MET A 1 289 ? -24.137 2.508 3.000 1.00 88.38 289 MET A N 1
ATOM 2252 C CA . MET A 1 289 ? -23.651 1.597 1.964 1.00 88.38 289 MET A CA 1
ATOM 2253 C C . MET A 1 289 ? -24.635 0.451 1.717 1.00 88.38 289 MET A C 1
ATOM 2255 O O . MET A 1 289 ? -24.957 0.186 0.565 1.00 88.38 289 MET A O 1
ATOM 2259 N N . CYS A 1 290 ? -25.164 -0.170 2.779 1.00 91.31 290 CYS A N 1
ATOM 2260 C CA . CYS A 1 290 ? -26.174 -1.231 2.680 1.00 91.31 290 CYS A CA 1
ATOM 2261 C C . CYS A 1 290 ? -27.478 -0.778 1.999 1.00 91.31 290 CYS A C 1
ATOM 2263 O O . CYS A 1 290 ? -28.157 -1.603 1.388 1.00 91.31 290 CYS A O 1
ATOM 2265 N N . GLU A 1 291 ? -27.836 0.502 2.120 1.00 90.12 291 GLU A N 1
ATOM 2266 C CA . GLU A 1 291 ? -29.017 1.090 1.479 1.00 90.12 291 GLU A CA 1
ATOM 2267 C C . GLU A 1 291 ? -28.764 1.471 0.014 1.00 90.12 291 GLU A C 1
ATOM 2269 O O . GLU A 1 291 ? -29.642 1.277 -0.826 1.00 90.12 291 GLU A O 1
ATOM 2274 N N . LYS A 1 292 ? -27.580 2.016 -0.291 1.00 89.38 292 LYS A N 1
ATOM 2275 C CA . LYS A 1 292 ? -27.249 2.558 -1.615 1.00 89.38 292 LYS A CA 1
ATOM 2276 C C . LYS A 1 292 ? -26.825 1.483 -2.623 1.00 89.38 292 LYS A C 1
ATOM 2278 O O . LYS A 1 292 ? -27.197 1.589 -3.787 1.00 89.38 292 LYS A O 1
ATOM 2283 N N . TYR A 1 293 ? -26.067 0.476 -2.186 1.00 90.94 293 TYR A N 1
ATOM 2284 C CA . TYR A 1 293 ? -25.445 -0.526 -3.061 1.00 90.94 293 TYR A CA 1
ATOM 2285 C C . TYR A 1 293 ? -26.112 -1.901 -2.950 1.00 90.94 293 TYR A C 1
ATOM 2287 O O . TYR A 1 293 ? -26.724 -2.256 -1.932 1.00 90.94 293 TYR A O 1
ATOM 2295 N N . ALA A 1 294 ? -25.972 -2.710 -3.999 1.00 92.38 294 ALA A N 1
ATOM 2296 C CA . ALA A 1 294 ? -26.514 -4.062 -4.068 1.00 92.38 294 ALA A CA 1
ATOM 2297 C C . ALA A 1 294 ? -25.630 -5.068 -3.305 1.00 92.38 294 ALA A C 1
ATOM 2299 O O . ALA A 1 294 ? -25.025 -5.967 -3.876 1.00 92.38 294 ALA A O 1
ATOM 2300 N N . ILE A 1 295 ? -25.575 -4.923 -1.981 1.00 93.62 295 ILE A N 1
ATOM 2301 C CA . ILE A 1 295 ? -24.807 -5.801 -1.085 1.00 93.62 295 ILE A CA 1
ATOM 2302 C C . ILE A 1 295 ? -25.608 -7.061 -0.724 1.00 93.62 295 ILE A C 1
ATOM 2304 O O . ILE A 1 295 ? -26.836 -7.001 -0.592 1.00 93.62 295 ILE A O 1
ATOM 2308 N N . SER A 1 296 ? -24.918 -8.185 -0.497 1.00 94.00 296 SER A N 1
ATOM 2309 C CA . SER A 1 296 ? -25.557 -9.434 -0.070 1.00 94.00 296 SER A CA 1
ATOM 2310 C C . SER A 1 296 ? -26.349 -9.299 1.239 1.00 94.00 296 SER A C 1
ATOM 2312 O O . SER A 1 296 ? -25.949 -8.612 2.187 1.00 94.00 296 SER A O 1
ATOM 2314 N N . ASP A 1 297 ? -27.464 -10.029 1.328 1.00 93.38 297 ASP A N 1
ATOM 2315 C CA . ASP A 1 297 ? -28.336 -10.028 2.511 1.00 93.38 297 ASP A CA 1
ATOM 2316 C C . ASP A 1 297 ? -27.592 -10.441 3.787 1.00 93.38 297 ASP A C 1
ATOM 2318 O O . ASP A 1 297 ? -27.864 -9.926 4.871 1.00 93.38 297 ASP A O 1
ATOM 2322 N N . TYR A 1 298 ? -26.610 -11.336 3.664 1.00 93.44 298 TYR A N 1
ATOM 2323 C CA . TYR A 1 298 ? -25.774 -11.753 4.785 1.00 93.44 298 TYR A CA 1
ATOM 2324 C C . TYR A 1 298 ? -24.966 -10.582 5.355 1.00 93.44 298 TYR A C 1
ATOM 2326 O O . TYR A 1 298 ? -24.961 -10.360 6.568 1.00 93.44 298 TYR A O 1
ATOM 2334 N N . THR A 1 299 ? -24.302 -9.809 4.494 1.00 92.50 299 THR A N 1
ATOM 2335 C CA . THR A 1 299 ? -23.513 -8.647 4.918 1.00 92.50 299 THR A CA 1
ATOM 2336 C C . THR A 1 299 ? -24.421 -7.572 5.528 1.00 92.50 299 THR A C 1
ATOM 2338 O O . THR A 1 299 ? -24.086 -7.032 6.585 1.00 92.50 299 THR A O 1
ATOM 2341 N N . LYS A 1 300 ? -25.614 -7.342 4.958 1.00 93.56 300 LYS A N 1
ATOM 2342 C CA . LYS A 1 300 ? -26.624 -6.423 5.520 1.00 93.56 300 LYS A CA 1
ATOM 2343 C C . LYS A 1 300 ? -27.055 -6.831 6.929 1.00 93.56 300 LYS A C 1
ATOM 2345 O O . LYS A 1 300 ? -26.952 -6.036 7.860 1.00 93.56 300 LYS A O 1
ATOM 2350 N N . GLN A 1 301 ? -27.426 -8.098 7.119 1.00 94.06 301 GLN A N 1
ATOM 2351 C CA . GLN A 1 301 ? -27.813 -8.628 8.432 1.00 94.06 301 GLN A CA 1
ATOM 2352 C C . GLN A 1 301 ? -26.687 -8.509 9.463 1.00 94.06 301 GLN A C 1
ATOM 2354 O O .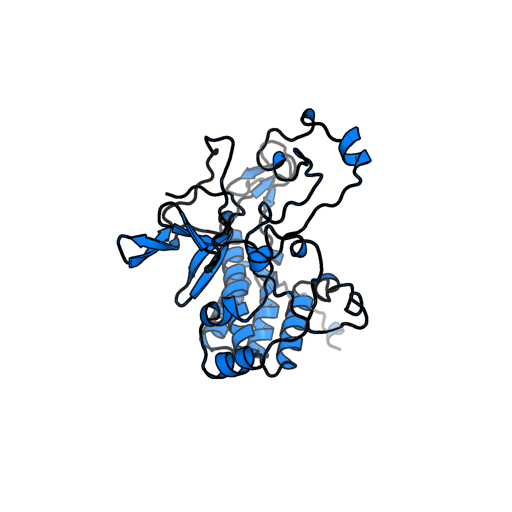 GLN A 1 301 ? -26.939 -8.237 10.635 1.00 94.06 301 GLN A O 1
ATOM 2359 N N . ARG A 1 302 ? -25.424 -8.687 9.058 1.00 93.88 302 ARG A N 1
ATOM 2360 C CA . ARG A 1 302 ? -24.289 -8.500 9.973 1.00 93.88 302 ARG A CA 1
ATOM 2361 C C . ARG A 1 302 ? -24.175 -7.064 10.464 1.00 93.88 302 ARG A C 1
ATOM 2363 O O . ARG A 1 302 ? -23.895 -6.869 11.646 1.00 93.88 302 ARG A O 1
ATOM 2370 N N . VAL A 1 303 ? -24.377 -6.085 9.585 1.00 93.00 303 VAL A N 1
ATOM 2371 C CA . VAL A 1 303 ? -24.382 -4.669 9.970 1.00 93.00 303 VAL A CA 1
ATOM 2372 C C . VAL A 1 303 ? -25.547 -4.386 10.919 1.00 93.00 303 VAL A C 1
ATOM 2374 O O . VAL A 1 303 ? -25.325 -3.779 11.962 1.00 93.00 303 VAL A O 1
ATOM 2377 N N . GLU A 1 304 ? -26.747 -4.904 10.641 1.00 92.50 304 GLU A N 1
ATOM 2378 C CA . GLU A 1 304 ? -27.918 -4.750 11.522 1.00 92.50 304 GLU A CA 1
ATOM 2379 C C . GLU A 1 304 ? -27.700 -5.353 12.916 1.00 92.50 304 GLU A C 1
ATOM 2381 O O . GLU A 1 304 ? -27.982 -4.716 13.929 1.00 92.50 304 GLU A O 1
ATOM 2386 N N . VAL A 1 305 ? -27.144 -6.564 13.001 1.00 93.44 305 VAL A N 1
ATOM 2387 C CA . VAL A 1 305 ? -26.837 -7.204 14.290 1.00 93.44 305 VAL A CA 1
ATOM 2388 C C . VAL A 1 305 ? -25.816 -6.384 15.084 1.00 93.44 305 VAL A C 1
ATOM 2390 O O . VAL A 1 305 ? -25.911 -6.302 16.311 1.00 93.44 305 VAL A O 1
ATOM 2393 N N . LEU A 1 306 ? -24.845 -5.763 14.409 1.00 91.44 306 LEU A N 1
ATOM 2394 C CA . LEU A 1 306 ? -23.882 -4.877 15.063 1.00 91.44 306 LEU A CA 1
ATOM 2395 C C . LEU A 1 306 ? -24.521 -3.575 15.530 1.00 91.44 306 LEU A C 1
ATOM 2397 O O . LEU A 1 306 ? -24.222 -3.145 16.642 1.00 91.44 306 LEU A O 1
ATOM 2401 N N . ASP A 1 307 ? -25.419 -2.998 14.735 1.00 91.00 307 ASP A N 1
ATOM 2402 C CA . ASP A 1 307 ? -26.214 -1.826 15.108 1.00 91.00 307 ASP A CA 1
ATOM 2403 C C . ASP A 1 307 ? -26.995 -2.109 16.399 1.00 91.00 307 ASP A C 1
ATOM 2405 O O . ASP A 1 307 ? -26.832 -1.417 17.403 1.00 91.00 307 ASP A O 1
ATOM 2409 N N . MET A 1 308 ? -27.713 -3.237 16.443 1.00 90.38 308 MET A N 1
ATOM 2410 C CA . MET A 1 308 ? -28.444 -3.685 17.633 1.00 90.38 308 MET A CA 1
ATOM 2411 C C . MET A 1 308 ? -27.534 -3.911 18.848 1.00 90.38 308 MET A C 1
ATOM 2413 O O . MET A 1 308 ? -27.905 -3.584 19.977 1.00 90.38 308 MET A O 1
ATOM 2417 N N . ALA A 1 309 ? -26.345 -4.485 18.649 1.00 89.94 309 ALA A N 1
ATOM 2418 C CA . ALA A 1 309 ? -25.398 -4.734 19.733 1.00 89.94 309 ALA A CA 1
ATOM 2419 C C . ALA A 1 309 ? -24.818 -3.429 20.303 1.00 89.94 309 ALA A C 1
ATOM 2421 O O . ALA A 1 309 ? -24.655 -3.301 21.522 1.00 89.94 309 ALA A O 1
ATOM 2422 N N . ILE A 1 310 ? -24.528 -2.454 19.439 1.00 88.88 310 ILE A N 1
ATOM 2423 C CA . ILE A 1 310 ? -24.051 -1.126 19.832 1.00 88.88 310 ILE A CA 1
ATOM 2424 C C . ILE A 1 310 ? -25.164 -0.386 20.584 1.00 88.88 310 ILE A C 1
ATOM 2426 O O . ILE A 1 310 ? -24.929 0.072 21.705 1.00 88.88 310 ILE A O 1
ATOM 2430 N N . ASP A 1 311 ? -26.384 -0.365 20.047 1.00 88.44 311 ASP A N 1
ATOM 2431 C CA . ASP A 1 311 ? -27.555 0.245 20.689 1.00 88.44 311 ASP A CA 1
ATOM 2432 C C . ASP A 1 311 ? -27.864 -0.382 22.052 1.00 88.44 311 ASP A C 1
ATOM 2434 O O . ASP A 1 311 ? -28.146 0.325 23.019 1.00 88.44 311 ASP A O 1
ATOM 2438 N N . SER A 1 312 ? -27.754 -1.706 22.178 1.00 89.19 312 SER A N 1
ATOM 2439 C CA . SER A 1 312 ? -27.941 -2.388 23.462 1.00 89.19 312 SER A CA 1
ATOM 2440 C C . SER A 1 312 ? -26.849 -2.054 24.482 1.00 89.19 312 SER A C 1
ATOM 2442 O O . SER A 1 312 ? -27.098 -2.158 25.684 1.00 89.19 312 SER A O 1
ATOM 2444 N N . THR A 1 313 ? -25.639 -1.711 24.034 1.00 87.06 313 THR A N 1
ATOM 2445 C CA . THR A 1 313 ? -24.491 -1.461 24.920 1.00 87.06 313 THR A CA 1
ATOM 2446 C C . THR A 1 313 ? -24.480 -0.027 25.438 1.00 87.06 313 THR A C 1
ATOM 2448 O O . THR A 1 313 ? -24.243 0.200 26.624 1.00 87.06 313 THR A O 1
ATOM 2451 N N . PHE A 1 314 ? -24.728 0.939 24.556 1.00 86.75 314 PHE A N 1
ATOM 2452 C CA . PHE A 1 314 ? -24.662 2.365 24.884 1.00 86.75 314 PHE A CA 1
ATOM 2453 C C . PHE A 1 314 ? -26.036 2.970 25.197 1.00 86.75 314 PHE A C 1
ATOM 2455 O O . PHE A 1 314 ? -26.116 4.030 25.818 1.00 86.75 314 PHE A O 1
ATOM 2462 N N . GLY A 1 315 ? -27.114 2.274 24.832 1.00 78.94 315 GLY A N 1
ATOM 2463 C CA . GLY A 1 315 ? -28.460 2.825 24.822 1.00 78.94 315 GLY A CA 1
ATOM 2464 C C . GLY A 1 315 ? -28.661 3.784 23.649 1.00 78.94 315 GLY A C 1
ATOM 2465 O O . GLY A 1 315 ? -27.711 4.274 23.033 1.00 78.94 315 GLY A O 1
ATOM 2466 N N . LYS A 1 316 ? -29.927 4.087 23.359 1.00 70.25 316 LYS A N 1
ATOM 2467 C CA . LYS A 1 316 ? -30.260 5.216 22.489 1.00 70.25 316 LYS A CA 1
ATOM 2468 C C . LYS A 1 316 ? -29.911 6.514 23.211 1.00 70.25 316 LYS A C 1
ATOM 2470 O O . LYS A 1 316 ? -30.030 6.589 24.440 1.00 70.25 316 LYS A O 1
ATOM 2475 N N . GLU A 1 317 ? -29.494 7.534 22.461 1.00 62.22 317 GLU A N 1
ATOM 2476 C CA . GLU A 1 317 ? -29.380 8.877 23.027 1.00 62.22 317 GLU A CA 1
ATOM 2477 C C . GLU A 1 317 ? -30.689 9.228 23.736 1.00 62.22 317 GLU A C 1
ATOM 2479 O O . GLU A 1 317 ? -31.775 8.883 23.267 1.00 62.22 317 GLU A O 1
ATOM 2484 N N . ARG A 1 318 ? -30.590 9.872 24.904 1.00 56.06 318 ARG A N 1
ATOM 2485 C CA . ARG A 1 318 ? -31.781 10.341 25.612 1.00 56.06 318 ARG A CA 1
ATOM 2486 C C . ARG A 1 318 ? -32.537 11.259 24.662 1.00 56.06 318 ARG A C 1
ATOM 2488 O O . ARG A 1 318 ? -32.078 12.376 24.430 1.00 56.06 318 ARG A O 1
ATOM 2495 N N . GLU A 1 319 ? -33.682 10.803 24.160 1.00 56.81 319 GLU A N 1
ATOM 2496 C CA . GLU A 1 319 ? -34.649 11.673 23.504 1.00 56.81 319 GLU A CA 1
ATOM 2497 C C . GLU A 1 319 ? -34.900 12.836 24.463 1.00 56.81 319 GLU A C 1
ATOM 2499 O O . GLU A 1 319 ? -35.444 12.671 25.561 1.00 56.81 319 GLU A O 1
ATOM 2504 N N . LYS A 1 320 ? -34.406 14.024 24.104 1.00 56.59 320 LYS A N 1
ATOM 2505 C CA . LYS A 1 320 ? -34.828 15.235 24.791 1.00 56.59 320 LYS A CA 1
ATOM 2506 C C . LYS A 1 320 ? -36.310 15.343 24.490 1.00 56.59 320 LYS A C 1
ATOM 2508 O O . LYS A 1 320 ? -36.680 15.484 23.330 1.00 56.59 320 LYS A O 1
ATOM 2513 N N . GLN A 1 321 ? -37.140 15.236 25.522 1.00 55.12 321 GLN A N 1
ATOM 2514 C CA . GLN A 1 321 ? -38.560 15.517 25.406 1.00 55.12 321 GLN A CA 1
ATOM 2515 C C . GLN A 1 321 ? -38.706 16.950 24.883 1.00 55.12 321 GLN A C 1
ATOM 2517 O O . GLN A 1 321 ? -38.497 17.909 25.626 1.00 55.12 321 GLN A O 1
ATOM 2522 N N . LEU A 1 322 ? -38.983 17.077 23.587 1.00 69.25 322 LEU A N 1
ATOM 2523 C CA . LEU A 1 322 ? -39.314 18.344 22.954 1.00 69.25 322 LEU A CA 1
ATOM 2524 C C . LEU A 1 322 ? -40.664 18.801 23.511 1.00 69.25 322 LEU A C 1
ATOM 2526 O O . LEU A 1 322 ? -41.561 17.987 23.761 1.00 69.25 322 LEU A O 1
ATOM 2530 N N . GLY A 1 323 ? -40.793 20.099 23.777 1.00 68.38 323 GLY A N 1
ATOM 2531 C CA . GLY A 1 323 ? -42.061 20.654 24.231 1.00 68.38 323 GLY A CA 1
ATOM 2532 C C . GLY A 1 323 ? -43.086 20.620 23.097 1.00 68.38 323 GLY A C 1
ATOM 2533 O O . GLY A 1 323 ? -42.725 20.667 21.927 1.00 68.38 323 GLY A O 1
ATOM 2534 N N . LEU A 1 324 ? -44.382 20.626 23.423 1.00 70.69 324 LEU A N 1
ATOM 2535 C CA . LEU A 1 324 ? -45.467 20.781 22.434 1.00 70.69 324 LEU A CA 1
ATOM 2536 C C . LEU A 1 324 ? -45.314 22.032 21.541 1.00 70.69 324 LEU A C 1
ATOM 2538 O O . LEU A 1 324 ? -45.906 22.087 20.470 1.00 70.69 324 LEU A O 1
ATOM 2542 N N . ALA A 1 325 ? -44.531 23.023 21.978 1.00 72.69 325 ALA A N 1
ATOM 2543 C CA . ALA A 1 325 ? -44.225 24.236 21.226 1.00 72.69 325 ALA A CA 1
ATOM 2544 C C . ALA A 1 325 ? -43.163 24.046 20.126 1.00 72.69 325 ALA A C 1
ATOM 2546 O O . ALA A 1 325 ? -43.115 24.867 19.223 1.00 72.69 325 ALA A O 1
ATOM 2547 N N . ASP A 1 326 ? -42.351 22.984 20.174 1.00 63.69 326 ASP A N 1
ATOM 2548 C CA . ASP A 1 326 ? -41.355 22.670 19.133 1.00 63.69 326 ASP A CA 1
ATOM 2549 C C . ASP A 1 326 ? -41.961 21.843 17.975 1.00 63.69 326 ASP A C 1
ATOM 2551 O O . ASP A 1 326 ? -41.277 21.533 17.003 1.00 63.69 326 ASP A O 1
ATOM 2555 N N . PHE A 1 327 ? -43.240 21.455 18.096 1.00 58.12 327 PHE A N 1
ATOM 2556 C CA . PHE A 1 327 ? -44.013 20.699 17.099 1.00 58.12 327 PHE A CA 1
ATOM 2557 C C . PHE A 1 327 ? -45.038 21.553 16.325 1.00 58.12 327 PHE A C 1
ATOM 2559 O O . PHE A 1 327 ? -45.658 21.035 15.395 1.00 58.12 327 PHE A O 1
ATOM 2566 N N . MET A 1 328 ? -45.250 22.816 16.720 1.00 44.16 328 MET A N 1
ATOM 2567 C CA . MET A 1 328 ? -46.072 23.803 15.996 1.00 44.16 328 MET A CA 1
ATOM 2568 C C . MET A 1 328 ? -45.187 24.716 15.157 1.00 44.16 328 MET A C 1
ATOM 2570 O O . MET A 1 328 ? -45.635 25.074 14.046 1.00 44.16 328 MET A O 1
#

Organism: NCBI:txid2201

Radius of gyration: 27.91 Å; chains: 1; bounding box: 77×55×79 Å

Secondary structure (DSSP, 8-state):
-----TT-EEEEEETTEEEEEEGGG--TT-EEEEEETTEEEEEE---------SSS-------TTTSEEEETTEEEE--S-PPPP---HHHHHHH--GGGS-SSTTTTTTS--S---S--TTTS-GGGGG-B--SS--HHHHHHHHTT--GGGGTTTS-BHHHHTTSGGGSS----SS--S-TT-S-SS-HHHH--SHHHHHHHHHHHHHH-TT--HHHHHHHHIIIIIHHHHHHHHHHHHT--EEETTT--EESS--TTSB-TTT-PBEEESS-HHHHHTTHHHHHHHHHHS---HHHHHHHHHHHHHHHHHH---------GGG--